Protein AF-A0A8H5ZD21-F1 (afdb_monomer)

Mean predicted aligned error: 11.22 Å

Nearest PDB structures (foldseek):
  3dxf-assembly2_B  TM=7.641E-01  e=1.898E-01  Homo sapiens
  3dxf-assembly1_A  TM=6.870E-01  e=9.609E-02  Homo sapiens
  2wmd-assembly1_A-2  TM=6.049E-01  e=1.513E-01  Homo sapiens
  5iob-assembly2_C  TM=2.068E-01  e=4.548E+00  Corynebacterium glutamicum ATCC 13032
  5iob-assembly4_G  TM=1.980E-01  e=5.707E+00  Corynebacterium glutamicum ATCC 13032

Solvent-accessible surface area (backbone atoms only — not comparable to full-atom values): 15728 Å² total; per-residue (Å²): 130,66,71,77,63,55,75,76,47,97,71,85,76,78,69,92,50,71,80,41,59,66,38,36,43,60,62,30,60,93,50,71,62,46,76,46,89,70,70,79,50,52,59,49,48,24,58,26,43,52,52,41,50,53,25,28,54,75,59,68,37,64,38,38,34,46,66,37,79,26,48,69,47,95,83,59,64,78,72,74,54,60,77,45,36,30,44,50,48,33,53,54,48,36,69,75,75,42,94,44,69,67,42,74,50,62,46,20,42,44,42,49,28,52,54,28,37,91,88,43,62,64,26,36,68,94,56,18,40,27,36,76,44,88,94,72,48,76,45,62,57,28,42,28,86,64,78,45,72,76,50,63,33,47,68,64,44,51,50,53,46,50,51,52,61,67,70,54,87,84,89,82,91,84,69,90,81,66,74,88,78,73,82,95,85,91,88,90,81,53,70,75,44,51,52,69,60,51,53,50,51,47,51,52,52,48,53,54,22,56,78,66,72,40,37,87,79,51,42,62,66,48,48,34,55,52,52,44,48,39,40,45,73,34,56,32,59,61,79,64,68,68,65,72,82,43,77,86,53,70,77,80,46,74,69,56,52,51,76,72,33,94,85,108

Secondary structure (DSSP, 8-state):
--HHHHTT-S-----SSTT-HHHHHHHHTT-SEEE----S-HIIIIIIHHHHHHHHHHTT--EEEPS--SS--TTPPTTSSHHHHHHHHHHHHHHHH-SS--B----SEEHHHHTT-TT--TT-GGG-SEEE-GGG-EEE-EETTS-S---EE-HHHHHHHHHHHHHSS------TTSGGG---------EEE-HHHHHHHHHHHHHHHHHTT-HHHHHHHHHHHHHHHHHHTTTT--SS-GGGG-TTS----HHHHHHH-TT-

Structure (mmCIF, N/CA/C/O backbone):
data_AF-A0A8H5ZD21-F1
#
_entry.id   AF-A0A8H5ZD21-F1
#
loop_
_atom_site.group_PDB
_atom_site.id
_atom_site.type_symbol
_atom_site.label_atom_id
_atom_site.label_alt_id
_atom_site.label_comp_id
_atom_site.label_asym_id
_atom_site.label_entity_id
_atom_site.label_seq_id
_atom_site.pdbx_PDB_ins_code
_atom_site.Cartn_x
_atom_site.Cartn_y
_atom_site.Cartn_z
_atom_site.occupancy
_atom_site.B_iso_or_equiv
_atom_site.auth_seq_id
_atom_site.auth_comp_id
_atom_site.auth_asym_id
_atom_site.auth_atom_id
_atom_site.pdbx_PDB_model_num
ATOM 1 N N . MET A 1 1 ? -17.235 7.712 -6.379 1.00 67.12 1 MET A N 1
ATOM 2 C CA . MET A 1 1 ? -17.437 6.246 -6.357 1.00 67.12 1 MET A CA 1
ATOM 3 C C . MET A 1 1 ? -18.578 5.876 -7.300 1.00 67.12 1 MET A C 1
ATOM 5 O O . MET A 1 1 ? -19.581 6.586 -7.254 1.00 67.12 1 MET A O 1
ATOM 9 N N . PRO A 1 2 ? -18.432 4.840 -8.149 1.00 78.38 2 PRO A N 1
ATOM 10 C CA . PRO A 1 2 ? -19.500 4.344 -9.023 1.00 78.38 2 PRO A CA 1
ATOM 11 C C . PRO A 1 2 ? -20.782 4.005 -8.253 1.00 78.38 2 PRO A C 1
ATOM 13 O O . PRO A 1 2 ? -20.719 3.575 -7.100 1.00 78.38 2 PRO A O 1
ATOM 16 N N . GLN A 1 3 ? -21.939 4.208 -8.884 1.00 76.12 3 GLN A N 1
ATOM 17 C CA . GLN A 1 3 ? -23.241 4.046 -8.232 1.00 76.12 3 GLN A CA 1
ATOM 18 C C . GLN A 1 3 ? -23.509 2.595 -7.816 1.00 76.12 3 GLN A C 1
ATOM 20 O O . GLN A 1 3 ? -24.011 2.365 -6.720 1.00 76.12 3 GLN A O 1
ATOM 25 N N . ASP A 1 4 ? -23.080 1.631 -8.627 1.00 83.25 4 ASP A N 1
ATOM 26 C CA . ASP A 1 4 ? -23.302 0.206 -8.364 1.00 83.25 4 ASP A CA 1
ATOM 27 C C . ASP A 1 4 ? -22.609 -0.257 -7.073 1.00 83.25 4 ASP A C 1
ATOM 29 O O . ASP A 1 4 ? -23.190 -0.998 -6.289 1.00 83.25 4 ASP A O 1
ATOM 33 N N . LEU A 1 5 ? -21.421 0.280 -6.770 1.00 82.56 5 LEU A N 1
ATOM 34 C CA . LEU A 1 5 ? -20.696 -0.027 -5.531 1.00 82.56 5 LEU A CA 1
ATOM 35 C C . LEU A 1 5 ? -21.323 0.626 -4.294 1.00 82.56 5 LEU A C 1
ATOM 37 O O . LEU A 1 5 ? -21.261 0.057 -3.207 1.00 82.56 5 LEU A O 1
ATOM 41 N N . ARG A 1 6 ? -21.966 1.795 -4.438 1.00 83.81 6 ARG A N 1
ATOM 42 C CA . ARG A 1 6 ? -22.636 2.478 -3.312 1.00 83.81 6 ARG A CA 1
ATOM 43 C C . ARG A 1 6 ? -23.751 1.637 -2.701 1.00 83.81 6 ARG A C 1
ATOM 45 O O . ARG A 1 6 ? -23.962 1.720 -1.499 1.00 83.81 6 ARG A O 1
ATOM 52 N N . HIS A 1 7 ? -24.442 0.834 -3.506 1.00 86.25 7 HIS A N 1
ATOM 53 C CA . HIS A 1 7 ? -25.552 0.003 -3.041 1.00 86.25 7 HIS A CA 1
ATOM 54 C C . HIS A 1 7 ? -25.116 -1.204 -2.199 1.00 86.25 7 HIS A C 1
ATOM 56 O O . HIS A 1 7 ? -25.952 -1.792 -1.519 1.00 86.25 7 HIS A O 1
ATOM 62 N N . HIS A 1 8 ? -23.825 -1.547 -2.210 1.00 86.75 8 HIS A N 1
ATOM 63 C CA . HIS A 1 8 ? -23.262 -2.621 -1.391 1.00 86.75 8 HIS A CA 1
ATOM 64 C C . HIS A 1 8 ? -22.778 -2.151 -0.011 1.00 86.75 8 HIS A C 1
ATOM 66 O O . HIS A 1 8 ? -22.340 -2.978 0.783 1.00 86.75 8 HIS A O 1
ATOM 72 N N . LEU A 1 9 ? -22.844 -0.848 0.285 1.00 89.75 9 LEU A N 1
ATOM 73 C CA . LEU A 1 9 ? -22.366 -0.282 1.544 1.00 89.75 9 LEU A CA 1
ATOM 74 C C . LEU A 1 9 ? -23.521 0.022 2.498 1.00 89.75 9 LEU A C 1
ATOM 76 O O . LEU A 1 9 ? -24.546 0.570 2.096 1.00 89.75 9 LEU A O 1
ATOM 80 N N . GLU A 1 10 ? -23.316 -0.254 3.786 1.00 89.44 10 GLU A N 1
ATOM 81 C CA . GLU A 1 10 ? -24.256 0.134 4.848 1.00 89.44 10 GLU A CA 1
ATOM 82 C C . GLU A 1 10 ? -24.310 1.657 5.041 1.00 89.44 10 GLU A C 1
ATOM 84 O O . GLU A 1 10 ? -25.352 2.218 5.379 1.00 89.44 10 GLU A O 1
ATOM 89 N N . SER A 1 11 ? -23.187 2.342 4.805 1.00 91.50 11 SER A N 1
ATOM 90 C CA . SER A 1 11 ? -23.092 3.799 4.829 1.00 91.50 11 SER A CA 1
ATOM 91 C C . SER A 1 11 ? -21.935 4.297 3.959 1.00 91.50 11 SER A C 1
ATOM 93 O O . SER A 1 11 ? -21.033 3.545 3.591 1.00 91.50 11 SER A O 1
ATOM 95 N N . PHE A 1 12 ? -21.968 5.584 3.613 1.00 92.06 12 PHE A N 1
ATOM 96 C CA . PHE A 1 12 ? -20.885 6.255 2.903 1.00 92.06 12 PHE A CA 1
ATOM 97 C C . PHE A 1 12 ? -20.681 7.644 3.502 1.00 92.06 12 PHE A C 1
ATOM 99 O O . PHE A 1 12 ? -21.580 8.483 3.437 1.00 92.06 12 PHE A O 1
ATOM 106 N N . VAL A 1 13 ? -19.502 7.876 4.077 1.00 92.31 13 VAL A N 1
ATOM 107 C CA . VAL A 1 13 ? -19.106 9.179 4.614 1.00 92.31 13 VAL A CA 1
ATOM 108 C C . VAL A 1 13 ? -18.196 9.853 3.598 1.00 92.31 13 VAL A C 1
ATOM 110 O O . VAL A 1 13 ? -17.149 9.321 3.235 1.00 92.31 13 VAL A O 1
ATOM 113 N N . GLU A 1 14 ? -18.621 11.011 3.106 1.00 91.31 14 GLU A N 1
ATOM 114 C CA . GLU A 1 14 ? -17.824 11.814 2.188 1.00 91.31 14 GLU A CA 1
ATOM 115 C C . GLU A 1 14 ? -16.891 12.726 2.982 1.00 91.31 14 GLU A C 1
ATOM 117 O O . GLU A 1 14 ? -17.313 13.395 3.923 1.00 91.31 14 GLU A O 1
ATOM 122 N N . MET A 1 15 ? -15.621 12.726 2.596 1.00 89.31 15 MET A N 1
ATOM 123 C CA . MET A 1 15 ? -14.582 13.550 3.195 1.00 89.31 15 MET A CA 1
ATOM 124 C C . MET A 1 15 ? -14.265 14.701 2.245 1.00 89.31 15 MET A C 1
ATOM 126 O O . MET A 1 15 ? -14.090 14.477 1.046 1.00 89.31 15 MET A O 1
ATOM 130 N N . THR A 1 16 ? -14.188 15.923 2.765 1.00 85.88 16 THR A N 1
ATOM 131 C CA . THR A 1 16 ? -13.945 17.113 1.928 1.00 85.88 16 THR A CA 1
ATOM 132 C C . THR A 1 16 ? -12.466 17.438 1.746 1.00 85.88 16 THR A C 1
ATOM 134 O O . THR A 1 16 ? -12.081 18.007 0.725 1.00 85.88 16 THR A O 1
ATOM 137 N N . ASP A 1 17 ? -11.641 17.053 2.718 1.00 88.38 17 ASP A N 1
ATOM 138 C CA . ASP A 1 17 ? -10.196 17.252 2.732 1.00 88.38 17 ASP A CA 1
ATOM 139 C C . ASP A 1 17 ? -9.522 16.234 3.667 1.00 88.38 17 ASP A C 1
ATOM 141 O O . ASP A 1 17 ? -10.165 15.661 4.543 1.00 88.38 17 ASP A O 1
ATOM 145 N N . PHE A 1 18 ? -8.212 16.036 3.525 1.00 88.00 18 PHE A N 1
ATOM 146 C CA . PHE A 1 18 ? -7.423 15.119 4.354 1.00 88.00 18 PHE A CA 1
ATOM 147 C C . PHE A 1 18 ? -7.405 15.474 5.856 1.00 88.00 18 PHE A C 1
ATOM 149 O O . PHE A 1 18 ? -6.986 14.654 6.671 1.00 88.00 18 PHE A O 1
ATOM 156 N N . SER A 1 19 ? -7.873 16.670 6.229 1.00 88.88 19 SER A N 1
ATOM 157 C CA . SER A 1 19 ? -7.987 17.146 7.613 1.00 88.88 19 SER A CA 1
ATOM 158 C C . SER A 1 19 ? -9.407 17.092 8.209 1.00 88.88 19 SER A C 1
ATOM 160 O O . SER A 1 19 ? -9.642 17.610 9.304 1.00 88.88 19 SER A O 1
ATOM 162 N N . ASP A 1 20 ? -10.367 16.464 7.526 1.00 92.81 20 ASP A N 1
ATOM 163 C CA . ASP A 1 20 ? -11.782 16.438 7.921 1.00 92.81 20 ASP A CA 1
ATOM 164 C C . ASP A 1 20 ? -12.048 15.471 9.095 1.00 92.81 20 ASP A C 1
ATOM 166 O O . ASP A 1 20 ? -12.490 14.328 8.950 1.00 92.81 20 ASP A O 1
ATOM 170 N N . SER A 1 21 ? -11.755 15.944 10.307 1.00 91.94 21 SER A N 1
ATOM 171 C CA . SER A 1 21 ? -11.911 15.165 11.540 1.00 91.94 21 SER A CA 1
ATOM 172 C C . SER A 1 21 ? -13.353 14.737 11.815 1.00 91.94 21 SER A C 1
ATOM 174 O O . SER A 1 21 ? -13.562 13.681 12.411 1.00 91.94 21 SER A O 1
ATOM 176 N N . VAL A 1 22 ? -14.339 15.517 11.360 1.00 94.31 22 VAL A N 1
ATOM 177 C CA . VAL A 1 22 ? -15.764 15.201 11.522 1.00 94.31 22 VAL A CA 1
ATOM 178 C C . VAL A 1 22 ? -16.136 14.002 10.656 1.00 94.31 22 VAL A C 1
ATOM 180 O O . VAL A 1 22 ? -16.808 13.090 11.143 1.00 94.31 22 VAL A O 1
ATOM 183 N N . ALA A 1 23 ? -15.666 13.962 9.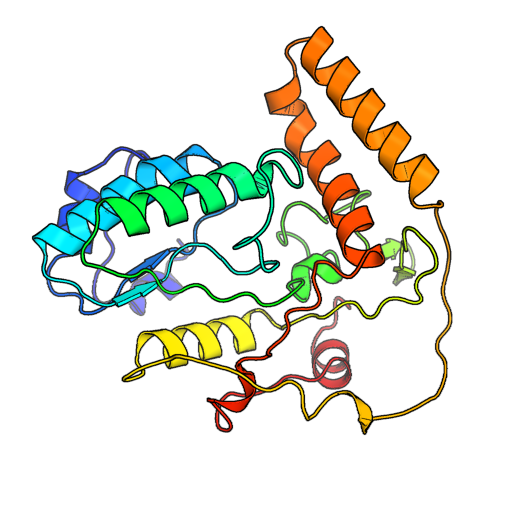406 1.00 95.50 23 ALA A N 1
ATOM 184 C CA . ALA A 1 23 ? -15.841 12.796 8.546 1.00 95.50 23 ALA A CA 1
ATOM 185 C C . ALA A 1 23 ? -15.172 11.549 9.146 1.00 95.50 23 ALA A C 1
ATOM 187 O O . ALA A 1 23 ? -15.788 10.484 9.174 1.00 95.50 23 ALA A O 1
ATOM 188 N N . PHE A 1 24 ? -13.960 11.671 9.700 1.00 95.88 24 PHE A N 1
ATOM 189 C CA . PHE A 1 24 ? -13.298 10.537 10.357 1.00 95.88 24 PHE A CA 1
ATOM 190 C C . PHE A 1 24 ? -14.058 10.024 11.583 1.00 95.88 24 PHE A C 1
ATOM 192 O O . PHE A 1 24 ? -14.245 8.817 11.716 1.00 95.88 24 PHE A O 1
ATOM 199 N N . ASP A 1 25 ? -14.540 10.910 12.456 1.00 95.56 25 ASP A N 1
ATOM 200 C CA . ASP A 1 25 ? -15.335 10.501 13.621 1.00 95.56 25 ASP A CA 1
ATOM 201 C C . ASP A 1 25 ? -16.648 9.822 13.199 1.00 95.56 25 ASP A C 1
ATOM 203 O O . ASP A 1 25 ? -17.030 8.802 13.774 1.00 95.56 25 ASP A O 1
ATOM 207 N N . GLY A 1 26 ? -17.310 10.345 12.161 1.00 94.62 26 GLY A N 1
ATOM 208 C CA . GLY A 1 26 ? -18.519 9.749 11.594 1.00 94.62 26 GLY A CA 1
ATOM 209 C C . GLY A 1 26 ? -18.273 8.369 10.981 1.00 94.62 26 GLY A C 1
ATOM 210 O O . GLY A 1 26 ? -19.058 7.453 11.212 1.00 94.62 26 GLY A O 1
ATOM 211 N N . ALA A 1 27 ? -17.170 8.198 10.248 1.00 94.12 27 ALA A N 1
ATOM 212 C CA . ALA A 1 27 ? -16.804 6.928 9.622 1.00 94.12 27 ALA A CA 1
ATOM 213 C C . ALA A 1 27 ? -16.398 5.850 10.643 1.00 94.12 27 ALA A C 1
ATOM 215 O O . ALA A 1 27 ? -16.604 4.664 10.401 1.00 94.12 27 ALA A O 1
ATOM 216 N N . CYS A 1 28 ? -15.854 6.250 11.796 1.00 96.12 28 CYS A N 1
ATOM 217 C CA . CYS A 1 28 ? -15.492 5.337 12.883 1.00 96.12 28 CYS A CA 1
ATOM 218 C C . CYS A 1 28 ? -16.690 4.912 13.754 1.00 96.12 28 CYS A C 1
ATOM 220 O O . CYS A 1 28 ? -16.565 4.005 14.580 1.00 96.12 28 CYS A O 1
ATOM 222 N N . ALA A 1 29 ? -17.853 5.553 13.623 1.00 93.19 29 ALA A N 1
ATOM 223 C CA . ALA A 1 29 ? -18.997 5.264 14.476 1.00 93.19 29 ALA A CA 1
ATOM 224 C C . ALA A 1 29 ? -19.598 3.880 14.171 1.00 93.19 29 ALA A C 1
ATOM 226 O O . ALA A 1 29 ? -20.166 3.650 13.108 1.00 93.19 29 ALA A O 1
ATOM 227 N N . GLY A 1 30 ? -19.515 2.962 15.139 1.00 88.25 30 GLY A N 1
ATOM 228 C CA . GLY A 1 30 ? -20.158 1.645 15.058 1.00 88.25 30 GLY A CA 1
ATOM 229 C C . GLY A 1 30 ? -19.406 0.594 14.237 1.00 88.25 30 GLY A C 1
ATOM 230 O O . GLY A 1 30 ? -19.899 -0.525 14.123 1.00 88.25 30 GLY A O 1
ATOM 231 N N . VAL A 1 31 ? -18.216 0.908 13.714 1.00 93.06 31 VAL A N 1
ATOM 232 C CA . VAL A 1 31 ? -17.386 -0.053 12.969 1.00 93.06 31 VAL A CA 1
ATOM 233 C C . VAL A 1 31 ? -16.438 -0.816 13.899 1.00 93.06 31 VAL A C 1
ATOM 235 O O . VAL A 1 31 ? -16.046 -0.328 14.959 1.00 93.06 31 VAL A O 1
ATOM 238 N N . ASN A 1 32 ? -16.047 -2.034 13.515 1.00 85.50 32 ASN A N 1
ATOM 239 C CA . ASN A 1 32 ? -15.164 -2.887 14.327 1.00 85.50 32 ASN A CA 1
ATOM 240 C C . ASN A 1 32 ? -13.700 -2.882 13.873 1.00 85.50 32 ASN A C 1
ATOM 242 O O . ASN A 1 32 ? -12.817 -3.268 14.645 1.00 85.50 32 ASN A O 1
ATOM 246 N N . ALA A 1 33 ? -13.455 -2.481 12.628 1.00 88.38 33 ALA A N 1
ATOM 247 C CA . ALA A 1 33 ? -12.143 -2.456 12.013 1.00 88.38 33 ALA A CA 1
ATOM 248 C C . ALA A 1 33 ? -12.060 -1.342 10.966 1.00 88.38 33 ALA A C 1
ATOM 250 O O . ALA A 1 33 ? -13.077 -0.933 10.407 1.00 88.38 33 ALA A O 1
ATOM 251 N N . ILE A 1 34 ? -10.842 -0.883 10.700 1.00 95.25 34 ILE A N 1
ATOM 252 C CA . ILE A 1 34 ? -10.522 0.098 9.660 1.00 95.25 34 ILE A CA 1
ATOM 253 C C . ILE A 1 34 ? -9.477 -0.512 8.730 1.00 95.25 34 ILE A C 1
ATOM 255 O O . ILE A 1 34 ? -8.537 -1.142 9.208 1.00 95.25 34 ILE A O 1
ATOM 259 N N . ILE A 1 35 ? -9.631 -0.291 7.423 1.00 95.19 35 ILE A N 1
ATOM 260 C CA . ILE A 1 35 ? -8.633 -0.605 6.394 1.00 95.19 35 ILE A CA 1
ATOM 261 C C . ILE A 1 35 ? -8.388 0.669 5.582 1.00 95.19 35 ILE A C 1
ATOM 263 O O . ILE A 1 35 ? -9.324 1.226 5.005 1.00 95.19 35 ILE A O 1
ATOM 267 N N . VAL A 1 36 ? -7.143 1.145 5.548 1.00 95.25 36 VAL A N 1
ATOM 268 C CA . VAL A 1 36 ? -6.776 2.411 4.895 1.00 95.25 36 VAL A CA 1
ATOM 269 C C . VAL A 1 36 ? -6.225 2.162 3.493 1.00 95.25 36 VAL A C 1
ATOM 271 O O . VAL A 1 36 ? -5.028 1.979 3.316 1.00 95.25 36 VAL A O 1
ATOM 274 N N . ALA A 1 37 ? -7.097 2.190 2.482 1.00 92.62 37 ALA A N 1
ATOM 275 C CA . ALA A 1 37 ? -6.754 1.963 1.071 1.00 92.62 37 ALA A CA 1
ATOM 276 C C . ALA A 1 37 ? -6.516 3.267 0.281 1.00 92.62 37 ALA A C 1
ATOM 278 O O . ALA A 1 37 ? -7.151 3.515 -0.746 1.00 92.62 37 ALA A O 1
ATOM 279 N N . TRP A 1 38 ? -5.646 4.143 0.790 1.00 90.50 38 TRP A N 1
ATOM 280 C CA . TRP A 1 38 ? -5.291 5.404 0.123 1.00 90.50 38 TRP A CA 1
ATOM 281 C C . TRP A 1 38 ? -4.072 5.257 -0.795 1.00 90.50 38 TRP A C 1
ATOM 283 O O . TRP A 1 38 ? -3.315 4.296 -0.693 1.00 90.50 38 TRP A O 1
ATOM 293 N N . ASN A 1 39 ? -3.903 6.217 -1.708 1.00 84.81 39 ASN A N 1
ATOM 294 C CA . ASN A 1 39 ? -2.742 6.277 -2.595 1.00 84.81 39 ASN A CA 1
ATOM 295 C C . ASN A 1 39 ? -1.485 6.794 -1.864 1.00 84.81 39 ASN A C 1
ATOM 297 O O . ASN A 1 39 ? -1.524 7.129 -0.681 1.00 84.81 39 ASN A O 1
ATOM 301 N N . GLU A 1 40 ? -0.367 6.871 -2.583 1.00 82.88 40 GLU A N 1
ATOM 302 C CA . GLU A 1 40 ? 0.962 7.194 -2.056 1.00 82.88 40 GLU A CA 1
ATOM 303 C C . GLU A 1 40 ? 1.180 8.669 -1.669 1.00 82.88 40 GLU A C 1
ATOM 305 O O . GLU A 1 40 ? 2.301 9.050 -1.334 1.00 82.88 40 GLU A O 1
ATOM 310 N N . GLU A 1 41 ? 0.149 9.522 -1.718 1.00 89.38 41 GLU A N 1
ATOM 311 C CA . GLU A 1 41 ? 0.265 10.933 -1.334 1.00 89.38 41 GLU A CA 1
ATOM 312 C C . GLU A 1 41 ? 0.702 11.056 0.141 1.00 89.38 41 GLU A C 1
ATOM 314 O O . GLU A 1 41 ? -0.045 10.644 1.036 1.00 89.38 41 GLU A O 1
ATOM 319 N N . PRO A 1 42 ? 1.865 11.673 0.436 1.00 89.94 42 PRO A N 1
ATOM 320 C CA . PRO A 1 42 ? 2.420 11.704 1.790 1.00 89.94 42 PRO A CA 1
ATOM 321 C C . PRO A 1 42 ? 1.482 12.287 2.852 1.00 89.94 42 PRO A C 1
ATOM 323 O O . PRO A 1 42 ? 1.460 11.799 3.981 1.00 89.94 42 PRO A O 1
ATOM 326 N N . ARG A 1 43 ? 0.664 13.289 2.500 1.00 92.62 43 ARG A N 1
ATOM 327 C CA . ARG A 1 43 ? -0.327 13.878 3.423 1.00 92.62 43 ARG A CA 1
ATOM 328 C C . ARG A 1 43 ? -1.443 12.903 3.793 1.00 92.62 43 ARG A C 1
ATOM 330 O O . ARG A 1 43 ? -1.952 12.955 4.909 1.00 92.62 43 ARG A O 1
ATOM 337 N N . LEU A 1 44 ? -1.823 12.006 2.883 1.00 92.62 44 LEU A N 1
ATOM 338 C CA . LEU A 1 44 ? -2.791 10.952 3.188 1.00 92.62 44 LEU A CA 1
ATOM 339 C C . LEU A 1 44 ? -2.141 9.864 4.042 1.00 92.62 44 LEU A C 1
ATOM 341 O O . LEU A 1 44 ? -2.679 9.488 5.081 1.00 92.62 44 LEU A O 1
ATOM 345 N N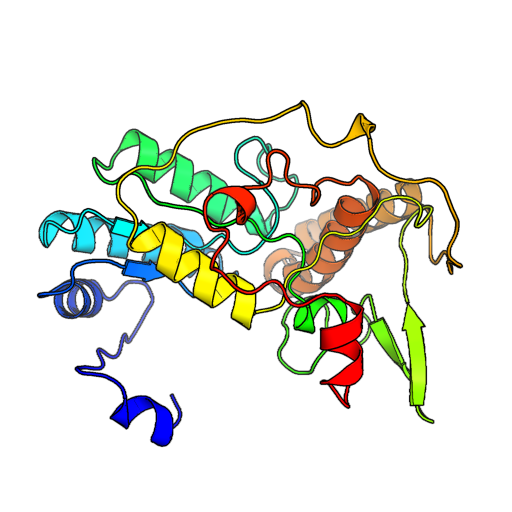 . VAL A 1 45 ? -0.959 9.405 3.634 1.00 94.25 45 VAL A N 1
ATOM 346 C CA . VAL A 1 45 ? -0.230 8.315 4.294 1.00 94.25 45 VAL A CA 1
ATOM 347 C C . VAL A 1 45 ? 0.194 8.677 5.723 1.00 94.25 45 VAL A C 1
ATOM 349 O O . VAL A 1 45 ? 0.145 7.820 6.604 1.00 94.25 45 VAL A O 1
ATOM 352 N N . LEU A 1 46 ? 0.583 9.927 5.986 1.00 95.38 46 LEU A N 1
ATOM 353 C CA . LEU A 1 46 ? 1.009 10.367 7.315 1.00 95.38 46 LEU A CA 1
ATOM 354 C C . LEU A 1 46 ? -0.090 11.133 8.058 1.00 95.38 46 LEU A C 1
ATOM 356 O O . LEU A 1 46 ? -0.617 10.633 9.052 1.00 95.38 46 LEU A O 1
ATOM 360 N N . ASP A 1 47 ? -0.433 12.336 7.597 1.00 94.69 47 ASP A N 1
ATOM 361 C CA . ASP A 1 47 ? -1.243 13.281 8.377 1.00 94.69 47 ASP A CA 1
ATOM 362 C C . ASP A 1 47 ? -2.677 12.773 8.562 1.00 94.69 47 ASP A C 1
ATOM 364 O O . ASP A 1 47 ? -3.147 12.598 9.691 1.00 94.69 47 ASP A O 1
ATOM 368 N N . ALA A 1 48 ? -3.356 12.467 7.455 1.00 96.00 48 ALA A N 1
ATOM 369 C CA . ALA A 1 48 ? -4.729 11.972 7.478 1.00 96.00 48 ALA A CA 1
ATOM 370 C C . ALA A 1 48 ? -4.830 10.627 8.204 1.00 96.00 48 ALA A C 1
ATOM 372 O O . ALA A 1 48 ? -5.772 10.391 8.961 1.00 96.00 48 ALA A O 1
ATOM 373 N N . GLN A 1 49 ? -3.840 9.747 8.020 1.00 96.56 49 GLN A N 1
ATOM 374 C CA . GLN A 1 49 ? -3.863 8.418 8.623 1.00 96.56 49 GLN A CA 1
ATOM 375 C C . GLN A 1 49 ? -3.666 8.501 10.137 1.00 96.56 49 GLN A C 1
ATOM 377 O O . GLN A 1 49 ? -4.339 7.787 10.880 1.00 96.56 49 GLN A O 1
ATOM 382 N N . LEU A 1 50 ? -2.820 9.420 10.621 1.00 97.25 50 LEU A N 1
ATOM 383 C CA . LEU A 1 50 ? -2.724 9.727 12.049 1.00 97.25 50 LEU A CA 1
ATOM 384 C C . LEU A 1 50 ? -4.045 10.276 12.590 1.00 97.25 50 LEU A C 1
ATOM 386 O O . LEU A 1 50 ? -4.457 9.874 13.677 1.00 97.25 50 LEU A O 1
ATOM 390 N N . MET A 1 51 ? -4.728 11.157 11.857 1.00 96.69 51 MET A N 1
ATOM 391 C CA . MET A 1 51 ? -6.031 11.689 12.274 1.00 96.69 51 MET A CA 1
ATOM 392 C C . MET A 1 51 ? -7.101 10.598 12.359 1.00 96.69 51 MET A C 1
ATOM 394 O O . MET A 1 51 ? -7.822 10.529 13.361 1.00 96.69 51 MET A O 1
ATOM 398 N N . LEU A 1 52 ? -7.160 9.716 11.362 1.00 97.38 52 LEU A N 1
ATOM 399 C CA . LEU A 1 52 ? -8.054 8.563 11.350 1.00 97.38 52 LEU A CA 1
ATOM 400 C C . LEU A 1 52 ? -7.719 7.583 12.482 1.00 97.38 52 LEU A C 1
ATOM 402 O O . LEU A 1 52 ? -8.628 7.101 13.152 1.00 97.38 52 LEU A O 1
ATOM 406 N N . LEU A 1 53 ? -6.435 7.357 12.780 1.00 97.56 53 LEU A N 1
ATOM 407 C CA . LEU A 1 53 ? -6.005 6.564 13.935 1.00 97.56 53 LEU A CA 1
ATOM 408 C C . LEU A 1 53 ? -6.518 7.170 15.252 1.00 97.56 53 LEU A C 1
ATOM 410 O O . LEU A 1 53 ? -7.042 6.445 16.095 1.00 97.56 53 LEU A O 1
ATOM 414 N N . ARG A 1 54 ? -6.462 8.502 15.419 1.00 97.44 54 ARG A N 1
ATOM 415 C CA . ARG A 1 54 ? -7.047 9.162 16.604 1.00 97.44 54 ARG A CA 1
ATOM 416 C C . ARG A 1 54 ? -8.566 9.020 16.663 1.00 97.44 54 ARG A C 1
ATOM 418 O O . ARG A 1 54 ? -9.115 8.895 17.756 1.00 97.44 54 ARG A O 1
ATOM 425 N N . ALA A 1 55 ? -9.257 9.076 15.526 1.00 97.31 55 ALA A N 1
ATOM 426 C CA . ALA A 1 55 ? -10.702 8.842 15.475 1.00 97.31 55 ALA A 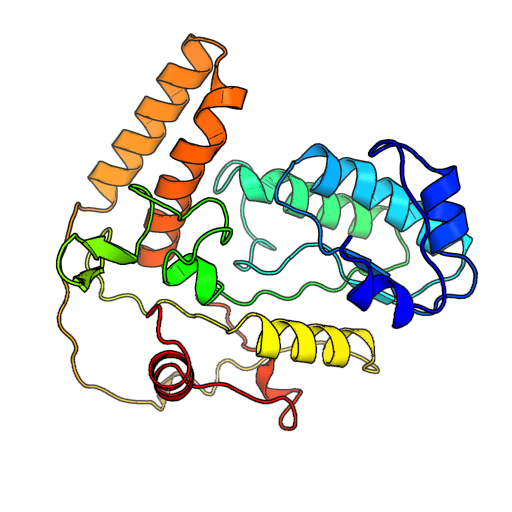CA 1
ATOM 427 C C . ALA A 1 55 ? -11.042 7.398 15.868 1.00 97.31 55 ALA A C 1
ATOM 429 O O . ALA A 1 55 ? -11.955 7.168 16.662 1.00 97.31 55 ALA A O 1
ATOM 430 N N . ALA A 1 56 ? -10.246 6.438 15.398 1.00 96.81 56 ALA A N 1
ATOM 431 C CA . ALA A 1 56 ? -10.384 5.030 15.741 1.00 96.81 56 ALA A CA 1
ATOM 432 C C . ALA A 1 56 ? -10.245 4.786 17.251 1.00 96.81 56 ALA A C 1
ATOM 434 O O . ALA A 1 56 ? -11.073 4.099 17.852 1.00 96.81 56 ALA A O 1
ATOM 435 N N . GLU A 1 57 ? -9.247 5.411 17.880 1.00 95.12 57 GLU A N 1
ATOM 436 C CA . GLU A 1 57 ? -9.046 5.365 19.332 1.00 95.12 57 GLU A CA 1
ATOM 437 C C . GLU A 1 57 ? -10.254 5.908 20.096 1.00 95.12 57 GLU A C 1
ATOM 439 O O . GLU A 1 57 ? -10.730 5.264 21.033 1.00 95.12 57 GLU A O 1
ATOM 444 N N . ARG A 1 58 ? -10.781 7.071 19.683 1.00 96.06 58 ARG A N 1
ATOM 445 C CA . ARG A 1 58 ? -11.975 7.672 20.300 1.00 96.06 58 ARG A CA 1
ATOM 446 C C . ARG A 1 58 ? -13.199 6.765 20.186 1.00 96.06 58 ARG A C 1
ATOM 448 O O . ARG A 1 58 ? -13.990 6.702 21.123 1.00 96.06 58 ARG A O 1
ATOM 455 N N . ALA A 1 59 ? -13.335 6.054 19.069 1.00 95.75 59 ALA A N 1
ATOM 456 C CA . ALA A 1 59 ? -14.416 5.104 18.829 1.00 95.75 59 ALA A CA 1
ATOM 457 C C . ALA A 1 59 ? -14.205 3.735 19.511 1.00 95.75 59 ALA A C 1
ATOM 459 O O . ALA A 1 59 ? -15.092 2.885 19.466 1.00 95.75 59 ALA A O 1
ATOM 460 N N . GLY A 1 60 ? -13.055 3.503 20.156 1.00 90.94 60 GLY A N 1
ATOM 461 C CA . GLY A 1 60 ? -12.735 2.230 20.808 1.00 90.94 60 GLY A CA 1
ATOM 462 C C . GLY A 1 60 ? -12.412 1.090 19.835 1.00 90.94 60 GLY A C 1
ATOM 463 O O . GLY A 1 60 ? -12.461 -0.082 20.223 1.00 90.94 60 GLY A O 1
ATOM 464 N N . ILE A 1 61 ? -12.079 1.415 18.585 1.00 92.19 61 ILE A N 1
ATOM 465 C CA . ILE A 1 61 ? -11.683 0.451 17.556 1.00 92.19 61 ILE A CA 1
ATOM 466 C C . ILE A 1 61 ? -10.297 -0.095 17.896 1.00 92.19 61 ILE A C 1
ATOM 468 O O . ILE A 1 61 ? -9.408 0.637 18.321 1.00 92.19 61 ILE A O 1
ATOM 472 N N . LYS A 1 62 ? -10.109 -1.403 17.710 1.00 84.81 62 LYS A N 1
ATOM 473 C CA . LYS A 1 62 ? -8.841 -2.086 18.019 1.00 84.81 62 LYS A CA 1
ATOM 474 C C . LYS A 1 62 ? -8.109 -2.607 16.792 1.00 84.81 62 LYS A C 1
ATOM 476 O O . LYS A 1 62 ? -6.927 -2.917 16.888 1.00 84.81 62 LYS A O 1
ATOM 481 N N . ARG A 1 63 ? -8.812 -2.744 15.667 1.00 86.19 63 ARG A N 1
ATOM 482 C CA . ARG A 1 63 ? -8.279 -3.318 14.435 1.00 86.19 63 ARG A CA 1
ATOM 483 C C . ARG A 1 63 ? -8.143 -2.211 13.400 1.00 86.19 63 ARG A C 1
ATOM 485 O O . ARG A 1 63 ? -9.139 -1.630 12.979 1.00 86.19 63 ARG A O 1
ATOM 492 N N . PHE A 1 64 ? -6.907 -1.891 13.052 1.00 93.75 64 PHE A N 1
ATOM 493 C CA . PHE A 1 64 ? -6.579 -0.814 12.130 1.00 93.75 64 PHE A CA 1
ATOM 494 C C . PHE A 1 64 ? -5.514 -1.328 11.181 1.00 93.75 64 PHE A C 1
ATOM 496 O O . PHE A 1 64 ? -4.384 -1.551 11.599 1.00 93.75 64 PHE A O 1
ATOM 503 N N . HIS A 1 65 ? -5.870 -1.546 9.927 1.00 94.56 65 HIS A N 1
ATOM 504 C CA . HIS A 1 65 ? -4.925 -1.882 8.878 1.00 94.56 65 HIS A CA 1
ATOM 505 C C . HIS A 1 65 ? -4.495 -0.598 8.175 1.00 94.56 65 HIS A C 1
ATOM 507 O O . HIS A 1 65 ? -5.329 0.139 7.641 1.00 94.56 65 HIS A O 1
ATOM 513 N N . ALA A 1 66 ? -3.204 -0.301 8.264 1.00 95.38 66 ALA A N 1
ATOM 514 C CA . ALA A 1 66 ? -2.610 0.894 7.695 1.00 95.38 66 ALA A CA 1
ATOM 515 C C . ALA A 1 66 ? -2.126 0.637 6.266 1.00 95.38 66 ALA A C 1
ATOM 517 O O . ALA A 1 66 ? -1.802 -0.492 5.891 1.00 95.38 66 ALA A O 1
ATOM 518 N N . VAL A 1 67 ? -2.021 1.703 5.476 1.00 93.12 67 VAL A N 1
ATOM 519 C CA . VAL A 1 67 ? -1.536 1.631 4.093 1.00 93.12 67 VAL A CA 1
ATOM 520 C C . VAL A 1 67 ? -0.160 0.951 4.037 1.00 93.12 67 VAL A C 1
ATOM 522 O O . VAL A 1 67 ? 0.791 1.395 4.681 1.00 93.12 67 VAL A O 1
ATOM 525 N N . SER A 1 68 ? -0.069 -0.179 3.329 1.00 89.25 68 SER A N 1
ATOM 526 C CA . SER A 1 68 ? 1.136 -1.027 3.395 1.00 89.25 68 SER A CA 1
ATOM 527 C C . SER A 1 68 ? 1.325 -2.052 2.273 1.00 89.25 68 SER A C 1
ATOM 529 O O . SER A 1 68 ? 2.323 -2.760 2.314 1.00 89.25 68 SER A O 1
ATOM 531 N N . TRP A 1 69 ? 0.444 -2.117 1.263 1.00 89.75 69 TRP A N 1
ATOM 532 C CA . TRP A 1 69 ? 0.478 -3.116 0.173 1.00 89.75 69 TRP A CA 1
ATOM 533 C C . TRP A 1 69 ? 1.631 -2.920 -0.813 1.00 89.75 69 TRP A C 1
ATOM 535 O O . TRP A 1 69 ? 1.445 -2.547 -1.973 1.00 89.75 69 TRP A O 1
ATOM 545 N N . ASN A 1 70 ? 2.844 -3.112 -0.316 1.00 86.56 70 ASN A N 1
ATOM 546 C CA . ASN A 1 70 ? 4.083 -2.918 -1.035 1.00 86.56 70 ASN A CA 1
ATOM 547 C C . ASN A 1 70 ? 5.203 -3.774 -0.409 1.00 86.56 70 ASN A C 1
ATOM 549 O O . ASN A 1 70 ? 4.965 -4.924 -0.031 1.00 86.56 70 ASN A O 1
ATOM 553 N N . THR A 1 71 ? 6.429 -3.254 -0.372 1.00 81.88 71 THR A N 1
ATOM 554 C CA . THR A 1 71 ? 7.591 -3.938 0.201 1.00 81.88 71 THR A CA 1
ATOM 555 C C . THR A 1 71 ? 7.613 -3.829 1.720 1.00 81.88 71 THR A C 1
ATOM 557 O O . THR A 1 71 ? 7.070 -2.883 2.278 1.00 81.88 71 THR A O 1
ATOM 560 N N . ASP A 1 72 ? 8.330 -4.727 2.387 1.00 83.00 72 ASP A N 1
ATOM 561 C CA . ASP A 1 72 ? 8.658 -4.523 3.795 1.00 83.00 72 ASP A CA 1
ATOM 562 C C . ASP A 1 72 ? 9.597 -3.311 3.961 1.00 83.00 72 ASP A C 1
ATOM 564 O O . ASP A 1 72 ? 10.741 -3.299 3.494 1.00 83.00 72 ASP A O 1
ATOM 568 N N . TRP A 1 73 ? 9.080 -2.261 4.599 1.00 86.00 73 TRP A N 1
ATOM 569 C CA . TRP A 1 73 ? 9.808 -1.039 4.939 1.00 86.00 73 TRP A CA 1
ATOM 570 C C . TRP A 1 73 ? 10.053 -0.890 6.447 1.00 86.00 73 TRP A C 1
ATOM 572 O O . TRP A 1 73 ? 10.604 0.131 6.863 1.00 86.00 73 TRP A O 1
ATOM 582 N N . GLU A 1 74 ? 9.707 -1.875 7.285 1.00 76.56 74 GLU A N 1
ATOM 583 C CA . GLU A 1 74 ? 9.758 -1.758 8.755 1.00 76.56 74 GLU A CA 1
ATOM 584 C C . GLU A 1 74 ? 11.166 -1.469 9.292 1.00 76.56 74 GLU A C 1
ATOM 586 O O . GLU A 1 74 ? 11.344 -0.895 10.373 1.00 76.56 74 GLU A O 1
ATOM 591 N N . HIS A 1 75 ? 12.188 -1.854 8.531 1.00 78.56 75 HIS A N 1
ATOM 592 C CA . HIS A 1 75 ? 13.599 -1.670 8.873 1.00 78.56 75 HIS A CA 1
ATOM 593 C C . HIS A 1 75 ? 14.344 -0.760 7.896 1.00 78.56 75 HIS A C 1
ATOM 595 O O . HIS A 1 75 ? 15.571 -0.637 7.961 1.00 78.56 75 HIS A O 1
ATOM 601 N N . MET A 1 76 ? 13.613 -0.104 6.997 1.00 84.25 76 MET A N 1
ATOM 602 C CA . MET A 1 76 ? 14.189 0.765 5.986 1.00 84.25 76 MET A CA 1
ATOM 603 C C . MET A 1 76 ? 14.571 2.126 6.598 1.00 84.25 76 MET A C 1
ATOM 605 O O . MET A 1 76 ? 13.747 2.761 7.260 1.00 84.25 76 MET A O 1
ATOM 609 N N . PRO A 1 77 ? 15.812 2.611 6.398 1.00 85.69 77 PRO A N 1
ATOM 610 C CA . PRO A 1 77 ? 16.149 3.992 6.722 1.00 85.69 77 PRO A CA 1
ATOM 611 C C . PRO A 1 77 ? 15.314 4.977 5.893 1.00 85.69 77 PRO A C 1
ATOM 613 O O . PRO A 1 77 ? 14.991 4.705 4.740 1.00 85.69 77 PRO A O 1
ATOM 616 N N . LEU A 1 78 ? 15.027 6.153 6.454 1.00 87.50 78 LEU A N 1
ATOM 617 C CA . LEU A 1 78 ? 14.385 7.230 5.694 1.00 87.50 78 LEU A CA 1
ATOM 618 C C . LEU A 1 78 ? 15.254 7.666 4.502 1.00 87.50 78 LEU A C 1
ATOM 620 O O . LEU A 1 78 ? 16.487 7.651 4.587 1.00 87.50 78 LEU A O 1
ATOM 624 N N . GLY A 1 79 ? 14.611 8.082 3.412 1.00 84.19 79 GLY A N 1
ATOM 625 C CA . GLY A 1 79 ? 15.250 8.566 2.183 1.00 84.19 79 GLY A CA 1
ATOM 626 C C . GLY A 1 79 ? 15.724 7.465 1.227 1.00 84.19 79 GLY A C 1
ATOM 627 O O . GLY A 1 79 ? 16.270 7.753 0.161 1.00 84.19 79 GLY A O 1
ATOM 628 N N . VAL A 1 80 ? 15.535 6.199 1.600 1.00 83.81 80 VAL A N 1
ATOM 629 C CA . VAL A 1 80 ? 15.920 5.029 0.799 1.00 83.81 80 VAL A CA 1
ATOM 630 C C . VAL A 1 80 ? 14.908 4.813 -0.327 1.00 83.81 80 VAL A C 1
ATOM 632 O O . VAL A 1 80 ? 15.287 4.786 -1.498 1.00 83.81 80 VAL A O 1
ATOM 635 N N . ILE A 1 81 ? 13.624 4.773 0.032 1.00 84.38 81 ILE A N 1
ATOM 636 C CA . ILE A 1 81 ? 12.498 4.953 -0.882 1.00 84.38 81 ILE A CA 1
ATOM 637 C C . ILE A 1 81 ? 11.616 6.047 -0.286 1.00 84.38 81 ILE A C 1
ATOM 639 O O . ILE A 1 81 ? 10.863 5.808 0.655 1.00 84.38 81 ILE A O 1
ATOM 643 N N . GLU A 1 82 ? 11.682 7.251 -0.839 1.00 86.12 82 GLU A N 1
ATOM 644 C CA . GLU A 1 82 ? 11.036 8.424 -0.239 1.00 86.12 82 GLU A CA 1
ATOM 645 C C . GLU A 1 82 ? 9.507 8.322 -0.190 1.00 86.12 82 GLU A C 1
ATOM 647 O O . GLU A 1 82 ? 8.871 8.926 0.671 1.00 86.12 82 GLU A O 1
ATOM 652 N N . SER A 1 83 ? 8.887 7.545 -1.084 1.00 84.81 83 SER A N 1
ATOM 653 C CA . SER A 1 83 ? 7.443 7.279 -1.024 1.00 84.81 83 SER A CA 1
ATOM 654 C C . SER A 1 83 ? 7.043 6.442 0.199 1.00 84.81 83 SER A C 1
ATOM 656 O O . SER A 1 83 ? 5.870 6.440 0.569 1.00 84.81 83 SER A O 1
ATOM 658 N N . TYR A 1 84 ? 7.991 5.774 0.864 1.00 90.88 84 TYR A N 1
ATOM 659 C CA . TYR A 1 84 ? 7.763 5.027 2.104 1.00 90.88 84 TYR A CA 1
ATOM 660 C C . TYR A 1 84 ? 8.110 5.813 3.366 1.00 90.88 84 TYR A C 1
ATOM 662 O O . TYR A 1 84 ? 7.687 5.413 4.449 1.00 90.88 84 TYR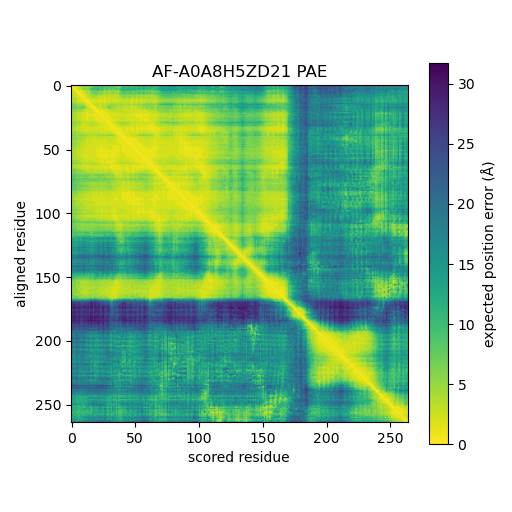 A O 1
ATOM 670 N N . ASP A 1 85 ? 8.776 6.966 3.260 1.00 93.31 85 ASP A N 1
ATOM 671 C CA . ASP A 1 85 ? 9.131 7.785 4.427 1.00 93.31 85 ASP A CA 1
ATOM 672 C C . ASP A 1 85 ? 7.899 8.150 5.264 1.00 93.31 85 ASP A C 1
ATOM 674 O O . ASP A 1 85 ? 7.936 8.095 6.495 1.00 93.31 85 ASP A O 1
ATOM 678 N N . ALA A 1 86 ? 6.776 8.457 4.606 1.00 94.75 86 ALA A N 1
ATOM 679 C CA . ALA A 1 86 ? 5.508 8.734 5.272 1.00 94.75 86 ALA A CA 1
ATOM 680 C C . ALA A 1 86 ? 4.958 7.504 6.022 1.00 94.75 86 ALA A C 1
ATOM 682 O O . ALA A 1 86 ? 4.452 7.654 7.134 1.00 94.75 86 ALA A O 1
ATOM 683 N N . MET A 1 87 ? 5.103 6.296 5.462 1.00 94.94 87 MET A N 1
ATOM 684 C CA . MET A 1 87 ? 4.667 5.039 6.092 1.00 94.94 87 MET A CA 1
ATOM 685 C C . MET A 1 87 ? 5.532 4.707 7.310 1.00 94.94 87 MET A C 1
ATOM 687 O O . MET A 1 87 ? 5.005 4.452 8.393 1.00 94.94 87 MET A O 1
ATOM 691 N N . ILE A 1 88 ? 6.856 4.826 7.167 1.00 94.19 88 ILE A N 1
ATOM 692 C CA . ILE A 1 88 ? 7.831 4.632 8.249 1.00 94.19 88 ILE A CA 1
ATOM 693 C C . ILE A 1 88 ? 7.556 5.624 9.388 1.00 94.19 88 ILE A C 1
ATOM 695 O O . ILE A 1 88 ? 7.499 5.246 10.563 1.00 94.19 88 ILE A O 1
ATOM 699 N N . CYS A 1 89 ? 7.336 6.899 9.054 1.00 95.19 89 CYS A N 1
ATOM 700 C CA . CYS A 1 89 ? 7.005 7.929 10.035 1.00 95.19 89 CYS A CA 1
ATOM 701 C C . CYS A 1 89 ? 5.663 7.654 10.723 1.00 95.19 89 CYS A C 1
ATOM 703 O O . CYS A 1 89 ? 5.588 7.763 11.950 1.00 95.19 89 CYS A O 1
ATOM 705 N N . PHE A 1 90 ? 4.627 7.265 9.972 1.00 96.75 90 PHE A N 1
ATOM 706 C CA . PHE A 1 90 ? 3.324 6.897 10.526 1.00 96.75 90 PHE A CA 1
ATOM 707 C C . PHE A 1 90 ? 3.461 5.735 11.510 1.00 96.75 90 PHE A C 1
ATOM 709 O O . PHE A 1 90 ? 3.038 5.860 12.659 1.00 96.75 90 PHE A O 1
ATOM 716 N N . ALA A 1 91 ? 4.107 4.642 11.100 1.00 92.12 91 ALA A N 1
ATOM 717 C CA . ALA A 1 91 ? 4.279 3.454 11.926 1.00 92.12 91 ALA A CA 1
ATOM 718 C C . ALA A 1 91 ? 5.036 3.767 13.213 1.00 92.12 91 ALA A C 1
ATOM 720 O O . ALA A 1 91 ? 4.632 3.352 14.304 1.00 92.12 91 ALA A O 1
ATOM 721 N N . ARG A 1 92 ? 6.097 4.577 13.111 1.00 88.75 92 ARG A N 1
ATOM 722 C CA . ARG A 1 92 ? 6.854 5.025 14.278 1.00 88.75 92 ARG A CA 1
ATOM 723 C C . ARG A 1 92 ? 6.004 5.878 15.213 1.00 88.75 92 ARG A C 1
ATOM 725 O O . ARG A 1 92 ? 6.067 5.681 16.425 1.00 88.75 92 ARG A O 1
ATOM 732 N N . GLN A 1 93 ? 5.219 6.812 14.681 1.00 94.00 93 GLN A N 1
ATOM 733 C CA . GLN A 1 93 ? 4.322 7.640 15.486 1.00 94.00 93 GLN A CA 1
ATOM 734 C C . GLN A 1 93 ? 3.235 6.798 16.152 1.00 94.00 93 GLN A C 1
ATOM 736 O O . GLN A 1 93 ? 3.047 6.917 17.362 1.00 94.00 93 GLN A O 1
ATOM 741 N N . ALA A 1 94 ? 2.567 5.914 15.412 1.00 92.62 94 ALA A N 1
ATOM 742 C CA . ALA A 1 94 ? 1.546 5.016 15.938 1.00 92.62 94 ALA A CA 1
ATOM 743 C C . ALA A 1 94 ? 2.101 4.151 17.078 1.00 92.62 94 ALA A C 1
ATOM 745 O O . ALA A 1 94 ? 1.538 4.165 18.169 1.00 92.62 94 ALA A O 1
ATOM 746 N N . LEU A 1 95 ? 3.264 3.518 16.888 1.00 82.81 95 LEU A N 1
ATOM 747 C CA . LEU A 1 95 ? 3.930 2.716 17.920 1.00 82.81 95 LEU A CA 1
ATOM 748 C C . LEU A 1 95 ? 4.199 3.502 19.213 1.00 82.81 95 LEU A C 1
ATOM 750 O O . LEU A 1 95 ? 4.080 2.960 20.309 1.00 82.81 95 LEU A O 1
ATOM 754 N N . LEU A 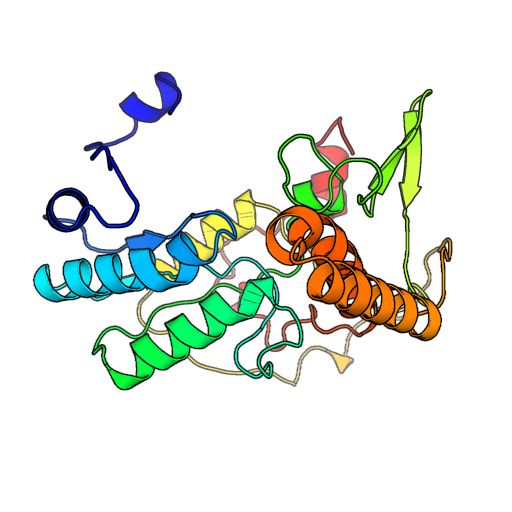1 96 ? 4.601 4.770 19.095 1.00 76.06 96 LEU A N 1
ATOM 755 C CA . LEU A 1 96 ? 4.959 5.602 20.246 1.00 76.06 96 LEU A CA 1
ATOM 756 C C . LEU A 1 96 ? 3.749 6.200 20.971 1.00 76.06 96 LEU A C 1
ATOM 758 O O . LEU A 1 96 ? 3.870 6.586 22.132 1.00 76.06 96 LEU A O 1
ATOM 762 N N . THR A 1 97 ? 2.615 6.346 20.288 1.00 89.06 97 THR A N 1
ATOM 763 C CA . THR A 1 97 ? 1.529 7.230 20.745 1.00 89.06 97 THR A CA 1
ATOM 764 C C . THR A 1 97 ? 0.149 6.585 20.744 1.00 89.06 97 THR A C 1
ATOM 766 O O . THR A 1 97 ? -0.795 7.202 21.232 1.00 89.06 97 THR A O 1
ATOM 769 N N . SER A 1 98 ? -0.005 5.385 20.187 1.00 87.69 98 SER A N 1
ATOM 770 C CA . SER A 1 98 ? -1.287 4.695 20.071 1.00 87.69 98 SER A CA 1
ATOM 771 C C . SER A 1 98 ? -1.288 3.376 20.843 1.00 87.69 98 SER A C 1
ATOM 773 O O . SER A 1 98 ? -0.306 2.635 20.791 1.00 87.69 98 SER A O 1
ATOM 775 N N . PRO A 1 99 ? -2.383 3.033 21.548 1.00 80.75 99 PRO A N 1
ATOM 776 C CA . PRO A 1 99 ? -2.588 1.679 22.049 1.00 80.75 99 PRO A CA 1
ATOM 777 C C . PRO A 1 99 ? -3.026 0.708 20.940 1.00 80.75 99 PRO A C 1
ATOM 779 O O . PRO A 1 99 ? -2.976 -0.506 21.145 1.00 80.75 99 PRO A O 1
ATOM 782 N N . ILE A 1 100 ? -3.479 1.216 19.788 1.00 84.81 100 ILE A N 1
ATOM 783 C CA . ILE A 1 100 ? -3.750 0.405 18.605 1.00 84.81 100 ILE A CA 1
ATOM 784 C C . ILE A 1 100 ? -2.399 0.084 17.978 1.00 84.81 100 ILE A C 1
ATOM 786 O O . ILE A 1 100 ? -1.624 0.986 17.675 1.00 84.81 100 ILE A O 1
ATOM 790 N N . LYS A 1 101 ? -2.122 -1.204 17.775 1.00 82.12 101 LYS A N 1
ATOM 791 C CA . LYS A 1 101 ? -0.997 -1.655 16.957 1.00 82.12 101 LYS A CA 1
ATOM 792 C C . LYS A 1 101 ? -1.517 -1.807 15.528 1.00 82.12 101 LYS A C 1
ATOM 794 O O . LYS A 1 101 ? -2.293 -2.741 15.308 1.00 82.12 101 LYS A O 1
ATOM 799 N N . PRO A 1 102 ? -1.193 -0.893 14.594 1.00 90.06 102 PRO A N 1
ATOM 800 C CA . PRO A 1 102 ? -1.680 -1.033 13.235 1.00 90.06 102 PRO A CA 1
ATOM 801 C C . PRO A 1 102 ? -1.152 -2.326 12.614 1.00 90.06 102 PRO A C 1
ATOM 803 O O . PRO A 1 102 ? -0.030 -2.745 12.895 1.00 90.06 102 PRO A O 1
ATOM 806 N N . LEU A 1 103 ? -1.984 -2.946 11.792 1.00 85.62 103 LEU A N 1
ATOM 807 C CA . LEU A 1 103 ? -1.628 -4.080 10.958 1.00 85.62 103 LEU A CA 1
ATOM 808 C C . LEU A 1 103 ? -1.075 -3.559 9.635 1.00 85.62 103 LEU A C 1
ATOM 810 O O . LEU A 1 103 ? -1.564 -2.555 9.109 1.00 85.62 103 LEU A O 1
ATOM 814 N N . TYR A 1 104 ? -0.103 -4.281 9.095 1.00 87.69 104 TYR A N 1
ATOM 815 C CA . TYR A 1 104 ? 0.484 -4.015 7.791 1.00 87.69 104 TYR A CA 1
ATOM 816 C C . TYR A 1 104 ? 0.424 -5.294 6.949 1.00 87.69 104 TYR A C 1
ATOM 818 O O . TYR A 1 104 ? 0.476 -6.403 7.480 1.00 87.69 104 TYR A O 1
ATOM 826 N N . THR A 1 105 ? 0.269 -5.159 5.636 1.00 84.38 105 THR A N 1
ATOM 827 C CA . THR A 1 105 ? 0.319 -6.276 4.686 1.00 84.38 105 THR A CA 1
ATOM 828 C C . THR A 1 105 ? 1.308 -5.937 3.592 1.00 84.38 105 THR A C 1
ATOM 830 O O . THR A 1 105 ? 0.972 -5.192 2.680 1.00 84.38 105 THR A O 1
ATOM 833 N N . PHE A 1 106 ? 2.496 -6.524 3.658 1.00 84.31 106 PHE A N 1
ATOM 834 C CA . PHE A 1 106 ? 3.471 -6.454 2.577 1.00 84.31 106 PHE A CA 1
ATOM 835 C C . PHE A 1 106 ? 3.169 -7.556 1.560 1.00 84.31 106 PHE A C 1
ATOM 837 O O . PHE A 1 106 ? 2.942 -8.706 1.933 1.00 84.31 106 PHE A O 1
ATOM 844 N N . CYS A 1 107 ? 3.123 -7.210 0.275 1.00 80.25 107 CYS A N 1
ATOM 845 C CA . CYS A 1 107 ? 2.643 -8.116 -0.776 1.00 80.25 107 CYS A CA 1
ATOM 846 C C . CYS A 1 107 ? 3.542 -8.174 -2.017 1.00 80.25 107 CYS A C 1
ATOM 848 O O . CYS A 1 107 ? 3.145 -8.734 -3.043 1.00 80.25 107 CYS A O 1
ATOM 850 N N . GLY A 1 108 ? 4.736 -7.585 -1.951 1.00 77.25 108 GLY A N 1
ATOM 851 C CA . GLY A 1 108 ? 5.593 -7.439 -3.121 1.00 77.25 108 GLY A CA 1
ATOM 852 C C . GLY A 1 108 ? 5.013 -6.410 -4.095 1.00 77.25 108 GLY A C 1
ATOM 853 O O . GLY A 1 108 ? 4.483 -5.379 -3.678 1.00 77.25 108 GLY A O 1
ATOM 854 N N . VAL A 1 109 ? 5.101 -6.683 -5.398 1.00 77.31 109 VAL A N 1
ATOM 855 C CA . VAL A 1 109 ? 4.460 -5.848 -6.425 1.00 77.31 109 VAL A CA 1
ATOM 856 C C . VAL A 1 109 ? 3.043 -6.344 -6.727 1.00 77.31 109 VAL A C 1
ATOM 858 O O . VAL A 1 109 ? 2.805 -7.538 -6.900 1.00 77.31 109 VAL A O 1
ATOM 861 N N . LEU A 1 110 ? 2.082 -5.428 -6.827 1.00 84.25 110 LEU A N 1
ATOM 862 C CA . LEU A 1 110 ? 0.738 -5.773 -7.288 1.00 84.25 110 LEU A CA 1
ATOM 863 C C . LEU A 1 110 ? 0.765 -6.166 -8.769 1.00 84.25 110 LEU A C 1
ATOM 865 O O . LEU A 1 110 ? 1.436 -5.523 -9.581 1.00 84.25 110 LEU A O 1
ATOM 869 N N . ALA A 1 111 ? 0.032 -7.218 -9.131 1.00 78.44 111 ALA A N 1
ATOM 870 C CA . ALA A 1 111 ? 0.056 -7.789 -10.473 1.00 78.44 111 ALA A CA 1
ATOM 871 C C . ALA A 1 111 ? -0.279 -6.752 -11.559 1.00 78.44 111 ALA A C 1
ATOM 873 O O . ALA A 1 111 ? 0.453 -6.638 -12.543 1.00 78.44 111 ALA A O 1
ATOM 874 N N . LYS A 1 112 ? -1.318 -5.928 -11.377 1.00 83.25 112 LYS A N 1
ATOM 875 C CA . LYS A 1 112 ? -1.672 -4.885 -12.356 1.00 83.25 112 LYS A CA 1
ATOM 876 C C . LYS A 1 112 ? -0.561 -3.856 -12.516 1.00 83.25 112 LYS A C 1
ATOM 878 O O . LYS A 1 112 ? -0.315 -3.411 -13.635 1.00 83.25 112 LYS A O 1
ATOM 883 N N . THR A 1 113 ? 0.116 -3.505 -11.424 1.00 77.06 113 THR A N 1
ATOM 884 C CA . THR A 1 113 ? 1.244 -2.564 -11.429 1.00 77.06 113 THR A CA 1
ATOM 885 C C . THR A 1 113 ? 2.448 -3.160 -12.149 1.00 77.06 113 THR A C 1
ATOM 887 O O . THR A 1 113 ? 3.047 -2.490 -12.987 1.00 77.06 113 THR A O 1
ATOM 890 N N . LEU A 1 114 ? 2.762 -4.434 -11.898 1.00 74.69 114 LEU A N 1
ATOM 891 C CA . LEU A 1 114 ? 3.826 -5.147 -12.604 1.00 74.69 114 LEU A CA 1
ATOM 892 C C . LEU A 1 114 ? 3.562 -5.219 -14.114 1.00 74.69 114 LEU A C 1
ATOM 894 O O . LEU A 1 114 ? 4.483 -5.022 -14.904 1.00 74.69 114 LEU A O 1
ATOM 898 N N . PHE A 1 115 ? 2.311 -5.470 -14.509 1.00 72.81 115 PHE A N 1
ATOM 899 C CA . PHE A 1 115 ? 1.896 -5.626 -15.907 1.00 72.81 115 PHE A CA 1
ATOM 900 C C . PHE A 1 115 ? 1.472 -4.321 -16.604 1.00 72.81 115 PHE A C 1
ATOM 902 O O . PHE A 1 115 ? 0.953 -4.365 -17.725 1.00 72.81 115 PHE A O 1
ATOM 909 N N . GLY A 1 116 ? 1.669 -3.164 -15.960 1.00 71.81 116 GLY A N 1
ATOM 910 C CA . GLY A 1 116 ? 1.368 -1.855 -16.545 1.00 71.81 116 GLY A CA 1
ATOM 911 C C . GLY A 1 116 ? -0.087 -1.710 -16.998 1.00 71.81 116 GLY A C 1
ATOM 912 O O . GLY A 1 116 ? -0.358 -1.100 -18.035 1.00 71.81 116 GLY A O 1
ATOM 913 N N . VAL A 1 117 ? -1.027 -2.328 -16.277 1.00 77.56 117 VAL A N 1
ATOM 914 C CA . VAL A 1 117 ? -2.461 -2.207 -16.570 1.00 77.56 117 VAL A CA 1
ATOM 915 C C . VAL A 1 117 ? -2.874 -0.742 -16.363 1.00 77.56 117 VAL A C 1
ATOM 917 O O . VAL A 1 117 ? -2.466 -0.144 -15.366 1.00 77.56 117 VAL A O 1
ATOM 920 N N . PRO A 1 118 ? -3.680 -0.137 -17.256 1.00 77.06 118 PRO A N 1
ATOM 921 C CA . PRO A 1 118 ? -4.092 1.256 -17.104 1.00 77.06 118 PRO A CA 1
ATOM 922 C C . PRO A 1 118 ? -4.741 1.528 -15.740 1.00 77.06 118 PRO A C 1
ATOM 924 O O . PRO A 1 118 ? -5.666 0.817 -15.338 1.00 77.06 118 PRO A O 1
ATOM 927 N N . GLY A 1 119 ? -4.274 2.563 -15.041 1.00 74.19 119 GLY A N 1
ATOM 928 C CA . GLY A 1 119 ? -4.712 2.910 -13.684 1.00 74.19 119 GLY A CA 1
ATOM 929 C C . GLY A 1 119 ? -3.965 2.204 -12.539 1.00 74.19 119 GLY A C 1
ATOM 930 O O . GLY A 1 119 ? -4.339 2.404 -11.384 1.00 74.19 119 GLY A O 1
ATOM 931 N N . ALA A 1 120 ? -2.936 1.397 -12.818 1.00 68.25 120 ALA A N 1
ATOM 932 C CA . ALA A 1 120 ? -2.091 0.724 -11.830 1.00 68.25 120 ALA A CA 1
ATOM 933 C C . ALA A 1 120 ? -0.971 1.580 -11.185 1.00 68.25 120 ALA A C 1
ATOM 935 O O . ALA A 1 120 ? -0.142 1.049 -10.439 1.00 68.25 120 ALA A O 1
ATOM 936 N N . GLY A 1 121 ? -0.944 2.892 -11.429 1.00 72.12 121 GLY A N 1
ATOM 937 C CA . GLY A 1 121 ? -0.178 3.867 -10.656 1.00 72.12 121 GLY A CA 1
ATOM 938 C C . GLY A 1 121 ? 1.155 4.283 -11.281 1.00 72.12 121 GLY A C 1
ATOM 939 O O . GLY A 1 121 ? 1.219 4.755 -12.414 1.00 72.12 121 GLY A O 1
ATOM 940 N N . SER A 1 122 ? 2.226 4.233 -10.487 1.00 68.06 122 SER A N 1
ATOM 941 C CA . SER A 1 122 ? 3.523 4.850 -10.823 1.00 68.06 122 SER A CA 1
ATOM 942 C C . SER A 1 122 ? 4.409 4.026 -11.770 1.00 68.06 122 SER A C 1
ATOM 944 O O . SER A 1 122 ? 5.412 4.548 -12.247 1.00 68.06 122 SER A O 1
ATOM 946 N N . LEU A 1 123 ? 4.025 2.784 -12.091 1.00 67.44 123 LEU A N 1
ATOM 947 C CA . LEU A 1 123 ? 4.704 1.901 -13.058 1.00 67.44 123 LEU A CA 1
ATOM 948 C C . LEU A 1 123 ? 3.876 1.699 -14.345 1.00 67.44 123 LEU A C 1
ATOM 950 O O . LEU A 1 123 ? 3.826 0.611 -14.920 1.00 67.44 123 LEU A O 1
ATOM 954 N N . GLU A 1 124 ? 3.209 2.758 -14.802 1.00 67.06 124 GLU A N 1
ATOM 955 C CA . GLU A 1 124 ? 2.484 2.800 -16.078 1.00 67.06 124 GLU A CA 1
ATOM 956 C C . GLU A 1 124 ? 3.298 3.477 -17.196 1.00 67.06 124 GLU A C 1
ATOM 958 O O . GLU A 1 124 ? 4.234 4.241 -16.947 1.00 67.06 124 GLU A O 1
ATOM 963 N N . GLY A 1 125 ? 2.908 3.229 -18.452 1.00 68.38 125 GLY A N 1
ATOM 964 C CA . GLY A 1 125 ? 3.510 3.864 -19.629 1.00 68.38 125 GLY A CA 1
ATOM 965 C C . GLY A 1 125 ? 4.990 3.512 -19.808 1.00 68.38 125 GLY A C 1
ATOM 966 O O . GLY A 1 125 ? 5.383 2.360 -19.632 1.00 68.38 125 GLY A O 1
ATOM 967 N N . ASP A 1 126 ? 5.814 4.507 -20.141 1.00 63.41 126 ASP A N 1
ATOM 968 C CA . ASP A 1 126 ? 7.256 4.325 -20.384 1.00 63.41 126 ASP A CA 1
ATOM 969 C C . ASP A 1 126 ? 8.044 3.926 -19.122 1.00 63.41 126 ASP A C 1
ATOM 971 O O . ASP A 1 126 ? 9.156 3.413 -19.227 1.00 63.41 126 ASP A O 1
ATOM 975 N N . ALA A 1 127 ? 7.470 4.140 -17.932 1.00 62.91 127 ALA A N 1
ATOM 976 C CA . ALA A 1 127 ? 8.037 3.708 -16.654 1.00 62.91 127 ALA A CA 1
ATOM 977 C C . ALA A 1 127 ? 7.637 2.269 -16.281 1.00 62.91 127 ALA A C 1
ATOM 979 O O . ALA A 1 127 ? 8.055 1.765 -15.238 1.00 62.91 127 ALA A O 1
ATOM 980 N N . SER A 1 128 ? 6.816 1.605 -17.105 1.00 65.62 128 SER A N 1
ATOM 981 C CA . SER A 1 128 ? 6.371 0.249 -16.822 1.00 65.62 128 SER A CA 1
ATOM 982 C C . SER A 1 128 ? 7.482 -0.775 -17.014 1.00 65.62 128 SER A C 1
ATOM 984 O O . SER A 1 128 ? 8.244 -0.752 -17.987 1.00 65.62 128 SER A O 1
ATOM 986 N N . LEU A 1 129 ? 7.519 -1.733 -16.090 1.00 67.06 129 LEU A N 1
ATOM 987 C CA . LEU A 1 129 ? 8.337 -2.934 -16.212 1.00 67.06 129 LEU A CA 1
ATOM 988 C C . LEU A 1 129 ? 7.809 -3.853 -17.315 1.00 67.06 129 LEU A C 1
ATOM 990 O O . LEU A 1 129 ? 8.572 -4.652 -17.846 1.00 67.06 129 LEU A O 1
ATOM 994 N N . TRP A 1 130 ? 6.532 -3.733 -17.683 1.00 68.81 130 TRP A N 1
ATOM 995 C CA . TRP A 1 130 ? 5.899 -4.541 -18.715 1.00 68.81 130 TRP A CA 1
ATOM 996 C C . TRP A 1 130 ? 5.235 -3.646 -19.757 1.00 68.81 130 TRP A C 1
ATOM 998 O O . TRP A 1 130 ? 4.153 -3.097 -19.556 1.00 68.81 130 TRP A O 1
ATOM 1008 N N . VAL A 1 131 ? 5.887 -3.507 -20.908 1.00 70.31 131 VAL A N 1
ATOM 1009 C CA . VAL A 1 131 ? 5.422 -2.628 -21.980 1.00 70.31 131 VAL A CA 1
ATOM 1010 C C . VAL A 1 131 ? 4.743 -3.445 -23.068 1.00 70.31 131 VAL A C 1
ATOM 1012 O O . VAL A 1 131 ? 5.326 -4.361 -23.657 1.00 70.31 131 VAL A O 1
ATOM 1015 N N . ARG A 1 132 ? 3.505 -3.063 -23.383 1.00 68.94 132 ARG A N 1
ATOM 1016 C CA . ARG A 1 132 ? 2.790 -3.520 -24.575 1.00 68.94 132 ARG A CA 1
ATOM 1017 C C . ARG A 1 132 ? 3.106 -2.587 -25.739 1.00 68.94 132 ARG A C 1
ATOM 1019 O O . ARG A 1 132 ? 2.689 -1.432 -25.740 1.00 68.94 132 ARG A O 1
ATOM 1026 N N . LYS A 1 133 ? 3.813 -3.095 -26.745 1.00 69.56 133 LYS A N 1
ATOM 1027 C CA . LYS A 1 133 ? 4.088 -2.353 -27.981 1.00 69.56 133 LYS A CA 1
ATOM 1028 C C . LYS A 1 133 ? 2.915 -2.433 -28.958 1.00 69.56 133 LYS A C 1
ATOM 1030 O O . LYS A 1 133 ? 2.049 -3.313 -28.870 1.00 69.56 133 LYS A O 1
ATOM 1035 N N . GLU A 1 134 ? 2.928 -1.534 -29.940 1.00 65.94 134 GLU A N 1
ATOM 1036 C CA . GLU A 1 134 ? 2.066 -1.637 -31.117 1.00 65.94 134 GLU A CA 1
ATOM 1037 C C . GLU A 1 134 ? 2.231 -3.013 -31.787 1.00 65.94 134 GLU A C 1
ATOM 1039 O O . GLU A 1 134 ? 3.332 -3.548 -31.890 1.00 65.94 134 GLU A O 1
ATOM 1044 N N . GLY A 1 135 ? 1.117 -3.625 -32.198 1.00 65.31 135 GLY A N 1
ATOM 1045 C CA . GLY A 1 135 ? 1.109 -4.984 -32.756 1.00 65.31 135 GLY A CA 1
ATOM 1046 C C . GLY A 1 135 ? 1.025 -6.116 -31.723 1.00 65.31 135 GLY A C 1
ATOM 1047 O O . GLY A 1 135 ? 0.928 -7.276 -32.113 1.00 65.31 135 GLY A O 1
ATOM 1048 N N . GLY A 1 136 ? 0.991 -5.807 -30.421 1.00 65.38 136 GLY A N 1
ATOM 1049 C CA . GLY A 1 136 ? 0.752 -6.796 -29.364 1.00 65.38 136 GLY A CA 1
ATOM 1050 C C . GLY A 1 136 ? 2.005 -7.504 -28.843 1.00 65.38 136 GLY A C 1
ATOM 1051 O O . GLY A 1 136 ? 1.880 -8.389 -28.000 1.00 65.38 136 GLY A O 1
ATOM 1052 N N . GLU A 1 137 ? 3.198 -7.097 -29.273 1.00 66.19 137 GLU A N 1
ATOM 1053 C CA . GLU A 1 137 ? 4.460 -7.539 -28.671 1.00 66.19 137 GLU A CA 1
ATOM 1054 C C . GLU A 1 137 ? 4.539 -7.085 -27.198 1.00 66.19 137 GLU A C 1
ATOM 1056 O O . GLU A 1 137 ? 4.094 -5.987 -26.846 1.00 66.19 137 GLU A O 1
ATOM 1061 N N . ARG A 1 138 ? 5.088 -7.943 -26.329 1.00 64.25 138 ARG A N 1
ATOM 1062 C CA . ARG A 1 138 ? 5.310 -7.666 -24.902 1.00 64.25 138 ARG A CA 1
ATOM 1063 C C . ARG A 1 138 ? 6.802 -7.603 -24.608 1.00 64.25 138 ARG A C 1
ATOM 1065 O O . ARG A 1 138 ? 7.546 -8.484 -25.038 1.00 64.25 138 ARG A O 1
ATOM 1072 N N . VAL A 1 139 ? 7.224 -6.583 -23.868 1.00 66.25 139 VAL A N 1
ATOM 1073 C CA . VAL A 1 139 ? 8.616 -6.401 -23.444 1.00 66.25 139 VAL A CA 1
ATOM 1074 C C . VAL A 1 139 ? 8.678 -6.239 -21.937 1.00 66.25 139 VAL A C 1
ATOM 1076 O O . VAL A 1 139 ? 7.981 -5.398 -21.378 1.00 66.25 139 VAL A O 1
ATOM 1079 N N . VAL A 1 140 ? 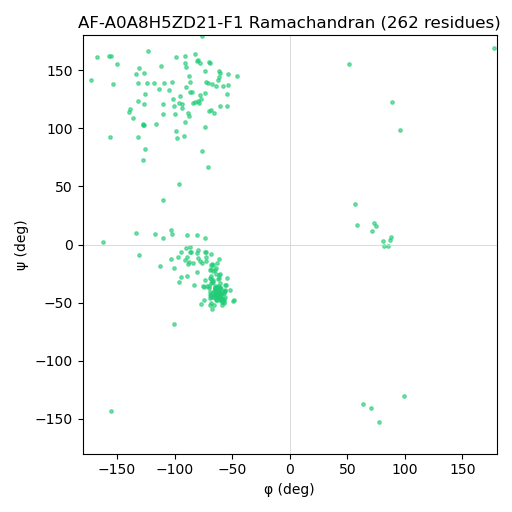9.551 -7.026 -21.305 1.00 66.62 140 VAL A N 1
ATOM 1080 C CA . VAL A 1 140 ? 9.909 -6.840 -19.898 1.00 66.62 140 VAL A CA 1
ATOM 1081 C C . VAL A 1 140 ? 11.149 -5.969 -19.817 1.00 66.62 140 VAL A C 1
ATOM 1083 O O . VAL A 1 140 ? 12.205 -6.318 -20.354 1.00 66.62 140 VAL A O 1
ATOM 1086 N N . ASN A 1 141 ? 11.009 -4.844 -19.136 1.00 64.50 141 ASN A N 1
ATOM 1087 C CA . ASN A 1 141 ? 12.067 -3.903 -18.859 1.00 64.50 141 ASN A CA 1
ATOM 1088 C C . ASN A 1 141 ? 12.717 -4.247 -17.517 1.00 64.50 141 ASN A C 1
ATOM 1090 O O . ASN A 1 141 ? 12.239 -3.818 -16.472 1.00 64.50 141 ASN A O 1
ATOM 1094 N N . LEU A 1 142 ? 13.794 -5.039 -17.533 1.00 61.34 142 LEU A N 1
ATOM 1095 C CA . LEU A 1 142 ? 14.517 -5.400 -16.310 1.00 61.34 142 LEU A CA 1
ATOM 1096 C C . LEU A 1 142 ? 15.702 -4.461 -16.082 1.00 61.34 142 LEU A C 1
ATOM 1098 O O . LEU A 1 142 ? 16.560 -4.280 -16.955 1.00 61.34 142 LEU A O 1
ATOM 1102 N N . ILE A 1 143 ? 15.754 -3.895 -14.879 1.00 60.78 143 ILE A N 1
ATOM 1103 C CA . ILE A 1 143 ? 16.946 -3.237 -14.345 1.00 60.78 143 ILE A CA 1
ATOM 1104 C C . ILE A 1 143 ? 17.810 -4.306 -13.676 1.00 60.78 143 ILE A C 1
ATOM 1106 O O . ILE A 1 143 ? 17.290 -5.216 -13.036 1.00 60.78 143 ILE A O 1
ATOM 1110 N N . GLY A 1 144 ? 19.127 -4.221 -13.853 1.00 60.59 144 GLY A N 1
ATOM 1111 C CA . GLY A 1 144 ? 20.068 -5.164 -13.260 1.00 60.59 144 GLY A CA 1
ATOM 1112 C C . GLY A 1 144 ? 20.129 -6.503 -13.991 1.00 60.59 144 GLY A C 1
ATOM 1113 O O . GLY A 1 144 ? 19.959 -6.580 -15.210 1.00 60.59 144 GLY A O 1
ATOM 1114 N N . ALA A 1 145 ? 20.474 -7.572 -13.272 1.00 61.19 145 ALA A N 1
ATOM 1115 C CA . ALA A 1 145 ? 20.769 -8.869 -13.885 1.00 61.19 145 ALA A CA 1
ATOM 1116 C C . ALA A 1 145 ? 19.514 -9.734 -14.115 1.00 61.19 145 ALA A C 1
ATOM 1118 O O . ALA A 1 145 ? 19.630 -10.827 -14.676 1.00 61.19 145 ALA A O 1
ATOM 1119 N N . GLY A 1 146 ? 18.343 -9.305 -13.635 1.00 58.66 146 GLY A N 1
ATOM 1120 C CA . GLY A 1 146 ? 17.093 -10.069 -13.742 1.00 58.66 146 GLY A CA 1
ATOM 1121 C C . GLY A 1 146 ? 17.157 -11.458 -13.094 1.00 58.66 146 GLY A C 1
ATOM 1122 O O . GLY A 1 146 ? 16.360 -12.334 -13.413 1.00 58.66 146 GLY A O 1
ATOM 1123 N N . LYS A 1 147 ? 18.150 -11.699 -12.230 1.00 61.53 147 LYS A N 1
ATOM 1124 C CA . LYS A 1 147 ? 18.348 -12.980 -11.532 1.00 61.53 147 LYS A CA 1
ATOM 1125 C C . LYS A 1 147 ? 17.588 -13.039 -10.213 1.00 61.53 147 LYS A C 1
ATOM 1127 O O . LYS A 1 147 ? 17.428 -14.128 -9.670 1.00 61.53 147 LYS A O 1
ATOM 1132 N N . THR A 1 148 ? 17.161 -11.886 -9.716 1.00 60.44 148 THR A N 1
ATOM 1133 C CA . THR A 1 148 ? 16.400 -11.751 -8.483 1.00 60.44 148 THR A CA 1
ATOM 1134 C C . THR A 1 148 ? 14.928 -12.028 -8.776 1.00 60.44 148 THR A C 1
ATOM 1136 O O . THR A 1 148 ? 14.358 -11.375 -9.652 1.00 60.44 148 THR A O 1
ATOM 1139 N N . PRO A 1 149 ? 14.301 -13.006 -8.099 1.00 64.81 149 PRO A N 1
ATOM 1140 C CA . PRO A 1 149 ? 12.861 -13.200 -8.190 1.00 64.81 149 PRO A CA 1
ATOM 1141 C C . PRO A 1 149 ? 12.124 -11.927 -7.766 1.00 64.81 149 PRO A C 1
ATOM 1143 O O . PRO A 1 149 ? 12.482 -11.312 -6.766 1.00 64.81 149 PRO A O 1
ATOM 1146 N N . THR A 1 150 ? 11.094 -11.546 -8.519 1.00 66.25 150 THR A N 1
ATOM 1147 C CA . THR A 1 150 ? 10.167 -10.481 -8.128 1.00 66.25 150 THR A CA 1
ATOM 1148 C C . THR A 1 150 ? 8.901 -11.125 -7.563 1.00 66.25 150 THR A C 1
ATOM 1150 O O . THR A 1 150 ? 8.177 -11.776 -8.324 1.00 66.25 150 THR A O 1
ATOM 1153 N N . PRO A 1 151 ? 8.619 -10.981 -6.259 1.00 69.44 151 PRO A N 1
ATOM 1154 C CA . PRO A 1 151 ? 7.393 -11.485 -5.671 1.00 69.44 151 PRO A CA 1
ATOM 1155 C C . PRO A 1 151 ? 6.255 -10.574 -6.112 1.00 69.44 151 PRO A C 1
ATOM 1157 O O . PRO A 1 151 ? 6.356 -9.348 -6.021 1.00 69.44 151 PRO A O 1
ATOM 1160 N N . PHE A 1 152 ? 5.182 -11.173 -6.607 1.00 73.94 152 PHE A N 1
ATOM 1161 C CA . PHE A 1 152 ? 3.987 -10.446 -6.998 1.00 73.94 152 PHE A CA 1
ATOM 1162 C C . PHE A 1 152 ? 2.763 -11.114 -6.382 1.00 73.94 152 PHE A C 1
ATOM 1164 O O . PHE A 1 152 ? 2.758 -12.327 -6.160 1.00 73.94 152 PHE A O 1
ATOM 1171 N N . SER A 1 153 ? 1.730 -10.315 -6.151 1.00 78.06 153 SER A N 1
ATOM 1172 C CA . SER A 1 153 ? 0.437 -10.782 -5.656 1.00 78.06 153 SER A CA 1
ATOM 1173 C C . SER A 1 153 ? -0.678 -10.149 -6.480 1.00 78.06 153 SER A C 1
ATOM 1175 O O . SER A 1 153 ? -0.546 -9.013 -6.947 1.00 78.06 153 SER A O 1
ATOM 1177 N N . THR A 1 154 ? -1.779 -10.868 -6.691 1.00 80.19 154 THR A N 1
ATOM 1178 C CA . THR A 1 154 ? -2.960 -10.263 -7.318 1.00 80.19 154 THR A CA 1
ATOM 1179 C C . THR A 1 154 ? -3.656 -9.345 -6.318 1.00 80.19 154 THR A C 1
ATOM 1181 O O . THR A 1 154 ? -3.606 -9.580 -5.113 1.00 80.19 154 THR A O 1
ATOM 1184 N N . GLU A 1 155 ? -4.302 -8.280 -6.790 1.00 86.25 155 GLU A N 1
ATOM 1185 C CA . GLU A 1 155 ? -5.009 -7.359 -5.892 1.00 86.25 155 GLU A CA 1
ATOM 1186 C C . GLU A 1 155 ? -6.148 -8.058 -5.136 1.00 86.25 155 GLU A C 1
ATOM 1188 O O . GLU A 1 155 ? -6.462 -7.669 -4.015 1.00 86.25 155 GLU A O 1
ATOM 1193 N N . GLU A 1 156 ? -6.751 -9.082 -5.746 1.00 83.19 156 GLU A N 1
ATOM 1194 C CA . GLU A 1 156 ? -7.822 -9.885 -5.154 1.00 83.19 156 GLU A CA 1
ATOM 1195 C C . GLU A 1 156 ? -7.300 -10.744 -3.998 1.00 83.19 156 GLU A C 1
ATOM 1197 O O . GLU A 1 156 ? -7.793 -10.594 -2.881 1.00 83.19 156 GLU A O 1
ATOM 1202 N N . ASP A 1 157 ? -6.234 -11.527 -4.212 1.00 77.94 157 ASP A N 1
ATOM 1203 C CA . ASP A 1 157 ? -5.629 -12.338 -3.143 1.00 77.94 157 ASP A CA 1
ATOM 1204 C C . ASP A 1 157 ? -5.138 -11.446 -1.985 1.00 77.94 157 ASP A C 1
ATOM 1206 O O . ASP A 1 157 ? -5.287 -11.783 -0.809 1.00 77.94 157 ASP A O 1
ATOM 1210 N N . VAL A 1 158 ? -4.574 -10.272 -2.303 1.00 82.50 158 VAL A N 1
ATOM 1211 C CA . VAL A 1 158 ? -4.131 -9.293 -1.298 1.00 82.50 158 VAL A CA 1
ATOM 1212 C C . VAL A 1 158 ? -5.311 -8.742 -0.500 1.00 82.50 158 VAL A C 1
ATOM 1214 O O . VAL A 1 158 ? -5.218 -8.633 0.723 1.00 82.50 158 VAL A O 1
ATOM 1217 N N . ALA A 1 159 ? -6.424 -8.414 -1.159 1.00 83.38 159 ALA A N 1
ATOM 1218 C CA . ALA A 1 159 ? -7.625 -7.936 -0.483 1.00 83.38 159 ALA A CA 1
ATOM 1219 C C . ALA A 1 159 ? -8.206 -9.006 0.453 1.00 83.38 159 ALA A C 1
ATOM 1221 O O . ALA A 1 159 ? -8.517 -8.705 1.609 1.00 83.38 159 ALA A O 1
ATOM 1222 N N . GLU A 1 160 ? -8.299 -10.254 -0.006 1.00 79.25 160 GLU A N 1
ATOM 1223 C CA . GLU A 1 160 ? -8.783 -11.374 0.805 1.00 79.25 160 GLU A CA 1
ATOM 1224 C C . GLU A 1 160 ? -7.868 -11.647 2.002 1.00 79.25 160 GLU A C 1
ATOM 1226 O O . GLU A 1 160 ? -8.350 -11.767 3.134 1.00 79.25 160 GLU A O 1
ATOM 1231 N N . PHE A 1 161 ? -6.549 -11.647 1.792 1.00 77.56 161 PHE A N 1
ATOM 1232 C CA . PHE A 1 161 ? -5.574 -11.789 2.870 1.00 77.56 161 PHE A CA 1
ATOM 1233 C C . PHE A 1 161 ? -5.681 -10.652 3.889 1.00 77.56 161 PHE A C 1
ATOM 1235 O O . PHE A 1 161 ? -5.695 -10.903 5.093 1.00 77.56 161 PHE A O 1
ATOM 1242 N N . THR A 1 162 ? -5.795 -9.397 3.445 1.00 83.25 162 THR A N 1
ATOM 1243 C CA . THR A 1 162 ? -5.944 -8.254 4.355 1.00 83.25 162 THR A CA 1
ATOM 1244 C C . THR A 1 162 ? -7.216 -8.364 5.193 1.00 83.25 162 THR A C 1
ATOM 1246 O O . THR A 1 162 ? -7.172 -8.078 6.393 1.00 83.25 162 THR A O 1
ATOM 1249 N N . VAL A 1 163 ? -8.338 -8.803 4.614 1.00 82.50 163 VAL A N 1
ATOM 1250 C CA . VAL A 1 163 ? -9.578 -9.035 5.371 1.00 82.50 163 VAL A CA 1
ATOM 1251 C C . VAL A 1 163 ? -9.389 -10.165 6.381 1.00 82.50 163 VAL A C 1
ATOM 1253 O O . VAL A 1 163 ? -9.744 -9.993 7.549 1.00 82.50 163 VAL A O 1
ATOM 1256 N N . ALA A 1 164 ? -8.789 -11.287 5.978 1.00 75.50 164 ALA A N 1
ATOM 1257 C CA . ALA A 1 164 ? -8.504 -12.408 6.873 1.00 75.50 164 ALA A CA 1
ATOM 1258 C C . ALA A 1 164 ? -7.597 -11.984 8.041 1.00 75.50 164 ALA A C 1
ATOM 1260 O O . ALA A 1 164 ? -7.941 -12.198 9.204 1.00 75.50 164 ALA A O 1
ATOM 1261 N N . LEU A 1 165 ? -6.500 -11.279 7.754 1.00 75.19 165 LEU A N 1
ATOM 1262 C CA . LEU A 1 165 ? -5.585 -10.733 8.755 1.00 75.19 165 LEU A CA 1
ATOM 1263 C C . LEU A 1 165 ? -6.313 -9.785 9.714 1.00 75.19 165 LEU A C 1
ATOM 1265 O O . LEU A 1 165 ? -6.231 -9.946 10.931 1.00 75.19 165 LEU A O 1
ATOM 1269 N N . THR A 1 166 ? -7.079 -8.838 9.172 1.00 77.50 166 THR A N 1
ATOM 1270 C CA . THR A 1 166 ? -7.804 -7.823 9.949 1.00 77.50 166 THR A CA 1
ATOM 1271 C C . THR A 1 166 ? -8.940 -8.417 10.777 1.00 77.50 166 THR A C 1
ATOM 1273 O O . THR A 1 166 ? -9.369 -7.795 11.740 1.00 77.50 166 THR A O 1
ATOM 1276 N N . THR A 1 167 ? -9.451 -9.601 10.447 1.00 75.69 167 THR A N 1
ATOM 1277 C CA . THR A 1 167 ? -10.550 -10.244 11.192 1.00 75.69 167 THR A CA 1
ATOM 1278 C C . THR A 1 167 ? -10.086 -11.373 12.112 1.00 75.69 167 THR A C 1
ATOM 1280 O O . THR A 1 167 ? -10.849 -11.779 12.989 1.00 75.69 167 THR A O 1
ATOM 1283 N N . SER A 1 168 ? -8.840 -11.829 11.971 1.00 70.06 168 SER A N 1
ATOM 1284 C CA . SER A 1 168 ? -8.243 -12.885 12.792 1.00 70.06 168 SER A CA 1
ATOM 1285 C C . SER A 1 168 ? -7.959 -12.464 14.243 1.00 70.06 168 SER A C 1
ATOM 1287 O O . SER A 1 168 ? -7.797 -11.281 14.566 1.00 70.06 168 SER A O 1
ATOM 1289 N N . ASP A 1 169 ? -7.879 -13.458 15.131 1.00 56.94 169 ASP A N 1
ATOM 1290 C CA . ASP A 1 169 ? -7.462 -13.289 16.522 1.00 56.94 169 ASP A CA 1
ATOM 1291 C C . ASP A 1 169 ? -5.974 -13.673 16.680 1.00 56.94 169 ASP A C 1
ATOM 1293 O O . ASP A 1 169 ? -5.643 -14.843 16.840 1.00 56.94 169 ASP A O 1
ATOM 1297 N N . GLY A 1 170 ? -5.080 -12.672 16.676 1.00 49.75 170 GLY A N 1
ATOM 1298 C CA . GLY A 1 170 ? -3.655 -12.803 17.034 1.00 49.75 170 GLY A CA 1
ATOM 1299 C C . GLY A 1 170 ? -2.706 -13.168 15.880 1.00 49.75 170 GLY A C 1
ATOM 1300 O O . GLY A 1 170 ? -2.844 -14.216 15.261 1.00 49.75 170 GLY A O 1
ATOM 1301 N N . ALA A 1 171 ? -1.687 -12.335 15.634 1.00 33.78 171 ALA A N 1
ATOM 1302 C CA . ALA A 1 171 ? -0.651 -12.584 14.626 1.00 33.78 171 ALA A CA 1
ATOM 1303 C C . ALA A 1 171 ? 0.748 -12.171 15.139 1.00 33.78 171 ALA A C 1
ATOM 1305 O O . ALA A 1 171 ? 0.965 -10.982 15.343 1.00 33.78 171 ALA A O 1
ATOM 1306 N N . GLU A 1 172 ? 1.676 -13.130 15.328 1.00 27.89 172 GLU A N 1
ATOM 1307 C CA . GLU A 1 172 ? 3.147 -12.940 15.466 1.00 27.89 172 GLU A CA 1
ATOM 1308 C C . GLU A 1 172 ? 3.938 -14.217 15.024 1.00 27.89 172 GLU A C 1
ATOM 1310 O O . GLU A 1 172 ? 3.520 -15.313 15.389 1.00 27.89 172 GLU A O 1
ATOM 1315 N N . ASN A 1 173 ? 5.060 -14.021 14.278 1.00 29.36 173 ASN A N 1
ATOM 1316 C CA . ASN A 1 173 ? 6.314 -14.817 14.021 1.00 29.36 173 ASN A CA 1
ATOM 1317 C C . ASN A 1 173 ? 6.281 -16.312 13.576 1.00 29.36 173 ASN A C 1
ATOM 1319 O O . ASN A 1 173 ? 5.363 -17.031 13.944 1.00 29.36 173 ASN A O 1
ATOM 1323 N N . ASP A 1 174 ? 7.267 -16.943 12.895 1.00 27.61 174 ASP A N 1
ATOM 1324 C CA . ASP A 1 174 ? 8.500 -16.642 12.098 1.00 27.61 174 ASP A CA 1
ATOM 1325 C C . ASP A 1 174 ? 8.971 -18.008 11.483 1.00 27.61 174 ASP A C 1
ATOM 1327 O O . ASP A 1 174 ? 8.826 -19.021 12.177 1.00 27.61 174 ASP A O 1
ATOM 1331 N N . LEU A 1 175 ? 9.487 -18.119 10.233 1.00 34.75 175 LEU A N 1
ATOM 1332 C CA . LEU A 1 175 ? 9.960 -19.423 9.685 1.00 34.75 175 LEU A CA 1
ATOM 1333 C C . LEU A 1 175 ? 11.014 -19.367 8.549 1.00 34.75 175 LEU A C 1
ATOM 1335 O O . LEU A 1 175 ? 10.732 -19.416 7.357 1.00 34.75 175 LEU A O 1
ATOM 1339 N N . LYS A 1 176 ? 12.275 -19.428 8.975 1.00 29.50 176 LYS A N 1
ATOM 1340 C CA . LYS A 1 176 ? 13.516 -19.584 8.194 1.00 29.50 176 LYS A CA 1
ATOM 1341 C C . LYS A 1 176 ? 13.707 -20.962 7.516 1.00 29.50 176 LYS A C 1
ATOM 1343 O O . LYS A 1 176 ? 14.662 -21.152 6.769 1.00 29.50 176 LYS A O 1
ATOM 1348 N N . GLU A 1 177 ? 12.862 -21.954 7.786 1.00 35.56 177 GLU A N 1
ATOM 1349 C CA . GLU A 1 177 ? 13.167 -23.368 7.482 1.00 35.56 177 GLU A CA 1
ATOM 1350 C C . GLU A 1 177 ? 12.739 -23.845 6.076 1.00 35.56 177 GLU A C 1
ATOM 1352 O O . GLU A 1 177 ? 13.155 -24.915 5.632 1.00 35.56 177 GLU A O 1
ATOM 1357 N N . THR A 1 178 ? 11.956 -23.051 5.337 1.00 37.16 178 THR A N 1
ATOM 1358 C CA . THR A 1 178 ? 11.254 -23.527 4.125 1.00 37.16 178 THR A CA 1
ATOM 1359 C C . THR A 1 178 ? 12.009 -23.264 2.810 1.00 37.16 178 THR A C 1
ATOM 1361 O O . THR A 1 178 ? 11.881 -24.029 1.851 1.00 37.16 178 THR A O 1
ATOM 1364 N N . TYR A 1 179 ? 12.846 -22.223 2.750 1.00 36.47 179 TYR A N 1
ATOM 1365 C CA . TYR A 1 179 ? 1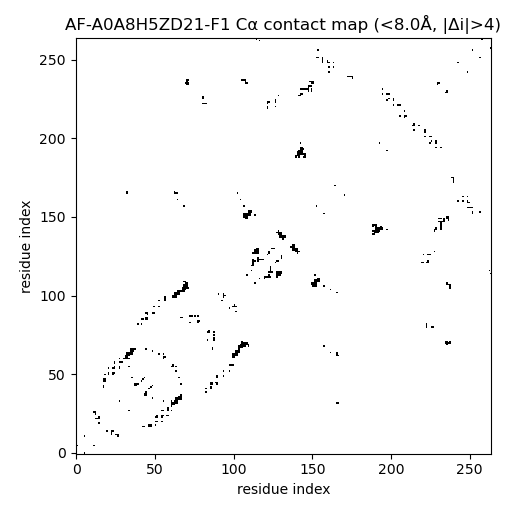3.434 -21.722 1.496 1.00 36.47 179 TYR A CA 1
ATOM 1366 C C . TYR A 1 179 ? 14.458 -22.675 0.846 1.00 36.47 179 TYR A C 1
ATOM 1368 O O . TYR A 1 179 ? 14.543 -22.784 -0.379 1.00 36.47 179 TYR A O 1
ATOM 1376 N N . GLU A 1 180 ? 15.221 -23.426 1.640 1.00 39.75 180 GLU A N 1
ATOM 1377 C CA . GLU A 1 180 ? 16.359 -24.203 1.125 1.00 39.75 180 GLU A CA 1
ATOM 1378 C C . GLU A 1 180 ? 15.951 -25.445 0.308 1.00 39.75 180 GLU A C 1
ATOM 1380 O O . GLU A 1 180 ? 16.781 -26.042 -0.382 1.00 39.75 180 GLU A O 1
ATOM 1385 N N . GLN A 1 181 ? 14.672 -25.831 0.322 1.00 41.09 181 GLN A N 1
ATOM 1386 C CA . GLN A 1 181 ? 14.218 -27.064 -0.324 1.00 41.09 181 GLN A CA 1
ATOM 1387 C C . GLN A 1 181 ? 13.931 -26.947 -1.833 1.00 41.09 181 GLN A C 1
ATOM 1389 O O . GLN A 1 181 ? 13.824 -27.982 -2.497 1.00 41.09 181 GLN A O 1
ATOM 1394 N N . LEU A 1 182 ? 13.790 -25.750 -2.424 1.00 33.56 182 LEU A N 1
ATOM 1395 C CA . LEU A 1 182 ? 12.973 -25.625 -3.645 1.00 33.56 182 LEU A CA 1
ATOM 1396 C C . LEU A 1 182 ? 13.630 -24.983 -4.896 1.00 33.56 182 LEU A C 1
ATOM 1398 O O . LEU A 1 182 ? 13.224 -23.927 -5.340 1.00 33.56 182 LEU A O 1
ATOM 1402 N N . ARG A 1 183 ? 14.398 -25.774 -5.665 1.00 38.12 183 ARG A N 1
ATOM 1403 C CA . ARG A 1 183 ? 14.249 -25.888 -7.156 1.00 38.12 183 ARG A CA 1
ATOM 1404 C C . ARG A 1 183 ? 15.125 -25.051 -8.117 1.00 38.12 183 ARG A C 1
ATOM 1406 O O . ARG A 1 183 ? 14.743 -23.998 -8.612 1.00 38.12 183 ARG A O 1
ATOM 1413 N N . GLY A 1 184 ? 16.187 -25.663 -8.640 1.00 44.00 184 GLY A N 1
ATOM 1414 C CA . GLY A 1 184 ? 16.930 -25.141 -9.801 1.00 44.00 184 GLY A CA 1
ATOM 1415 C C . GLY A 1 184 ? 16.309 -25.383 -11.201 1.00 44.00 184 GLY A C 1
ATOM 1416 O O . GLY A 1 184 ? 16.171 -26.538 -11.604 1.00 44.00 184 GLY A O 1
ATOM 1417 N N . SER A 1 185 ? 16.021 -24.322 -11.989 1.00 36.47 185 SER A N 1
ATOM 1418 C CA . SER A 1 185 ? 16.115 -24.224 -13.489 1.00 36.47 185 SER A CA 1
ATOM 1419 C C . SER A 1 185 ? 15.630 -22.853 -14.064 1.00 36.47 185 SER A C 1
ATOM 1421 O O . SER A 1 185 ? 15.141 -22.031 -13.301 1.00 36.47 185 SER A O 1
ATOM 1423 N N . LYS A 1 186 ? 15.863 -22.545 -15.371 1.00 32.03 186 LYS A N 1
ATOM 1424 C CA . LYS A 1 186 ? 16.095 -21.172 -15.933 1.00 32.03 186 LYS A CA 1
ATOM 1425 C C . LYS A 1 186 ? 15.024 -20.545 -16.871 1.00 32.03 186 LYS A C 1
ATOM 1427 O O . LYS A 1 186 ? 14.376 -21.254 -17.632 1.00 32.03 186 LYS A O 1
ATOM 1432 N N . CYS A 1 187 ? 14.995 -19.196 -16.884 1.00 31.12 187 CYS A N 1
ATOM 1433 C CA . CYS A 1 187 ? 14.173 -18.238 -17.669 1.00 31.12 187 CYS A CA 1
ATOM 1434 C C . CYS A 1 187 ? 15.053 -17.247 -18.503 1.00 31.12 187 CYS A C 1
ATOM 1436 O O . CYS A 1 187 ? 16.260 -17.173 -18.256 1.00 31.12 187 CYS A O 1
ATOM 1438 N N . HIS A 1 188 ? 14.483 -16.493 -19.468 1.00 35.84 188 HIS A N 1
ATOM 1439 C CA . HIS A 1 188 ? 15.185 -15.523 -20.344 1.00 35.84 188 HIS A CA 1
ATOM 1440 C C . HIS A 1 188 ? 14.849 -14.052 -20.037 1.00 35.84 188 HIS A C 1
ATOM 1442 O O . HIS A 1 188 ? 13.696 -13.701 -19.817 1.00 35.84 188 HIS A O 1
ATOM 1448 N N . ILE A 1 189 ? 15.880 -13.202 -20.067 1.00 36.78 189 ILE A N 1
ATOM 1449 C CA . ILE A 1 189 ? 15.917 -11.851 -19.490 1.00 36.78 189 ILE A CA 1
ATOM 1450 C C . ILE A 1 189 ? 16.467 -10.870 -20.527 1.00 36.78 189 ILE A C 1
ATOM 1452 O O . ILE A 1 189 ? 17.445 -11.182 -21.210 1.00 36.78 189 ILE A O 1
ATOM 1456 N N . ASN A 1 190 ? 15.868 -9.682 -20.610 1.00 35.81 190 ASN A N 1
ATOM 1457 C CA . ASN A 1 190 ? 16.413 -8.553 -21.354 1.00 35.81 190 ASN A CA 1
ATOM 1458 C C . ASN A 1 190 ? 16.879 -7.469 -20.374 1.00 35.81 190 ASN A C 1
ATOM 1460 O O . ASN A 1 190 ? 16.079 -6.973 -19.588 1.00 35.81 190 ASN A O 1
ATOM 1464 N N . HIS A 1 191 ? 18.162 -7.117 -20.423 1.00 47.12 191 HIS A N 1
ATOM 1465 C CA . HIS A 1 191 ? 18.791 -6.190 -19.481 1.00 47.12 191 HIS A CA 1
ATOM 1466 C C . HIS A 1 191 ? 18.817 -4.779 -20.058 1.00 47.12 191 HIS A C 1
ATOM 1468 O O . HIS A 1 191 ? 19.399 -4.566 -21.122 1.00 47.12 191 HIS A O 1
ATOM 1474 N N . ILE A 1 192 ? 18.220 -3.819 -19.359 1.00 46.44 192 ILE A N 1
ATOM 1475 C CA . ILE A 1 192 ? 18.075 -2.449 -19.873 1.00 46.44 192 ILE A CA 1
ATOM 1476 C C . ILE A 1 192 ? 19.175 -1.517 -19.367 1.00 46.44 192 ILE A C 1
ATOM 1478 O O . ILE A 1 192 ? 19.604 -0.630 -20.100 1.00 46.44 192 ILE A O 1
ATOM 1482 N N . MET A 1 193 ? 19.674 -1.743 -18.151 1.00 64.94 193 MET A N 1
ATOM 1483 C CA . MET A 1 193 ? 20.836 -1.056 -17.575 1.00 64.94 193 MET A CA 1
ATOM 1484 C C . MET A 1 193 ? 21.305 -1.777 -16.308 1.00 64.94 193 MET A C 1
ATOM 1486 O O . MET A 1 193 ? 20.547 -2.545 -15.714 1.00 64.94 193 MET A O 1
ATOM 1490 N N . ASP A 1 194 ? 22.539 -1.531 -15.872 1.00 76.19 194 ASP A N 1
ATOM 1491 C CA . ASP A 1 194 ? 23.030 -2.022 -14.583 1.00 76.19 194 ASP A CA 1
ATOM 1492 C C . ASP A 1 194 ? 22.566 -1.137 -13.404 1.00 76.19 194 ASP A C 1
ATOM 1494 O O . ASP A 1 194 ? 22.227 0.038 -13.571 1.00 76.19 194 ASP A O 1
ATOM 1498 N N . VAL A 1 195 ? 22.557 -1.709 -12.194 1.00 68.81 195 VAL A N 1
ATOM 1499 C CA . VAL A 1 195 ? 22.089 -1.037 -10.966 1.00 68.81 195 VAL A CA 1
ATOM 1500 C C . VAL A 1 195 ? 22.925 0.194 -10.622 1.00 68.81 195 VAL A C 1
ATOM 1502 O O . VAL A 1 195 ? 22.373 1.181 -10.142 1.00 68.81 195 VAL A O 1
ATOM 1505 N N . ALA A 1 196 ? 24.240 0.173 -10.863 1.00 78.69 196 ALA A N 1
ATOM 1506 C CA . ALA A 1 196 ? 25.106 1.301 -10.524 1.00 78.69 196 ALA A CA 1
ATOM 1507 C C . ALA A 1 196 ? 24.785 2.518 -11.403 1.00 78.69 196 ALA A C 1
ATOM 1509 O O . ALA A 1 196 ? 24.660 3.630 -10.888 1.00 78.69 196 ALA A O 1
ATOM 1510 N N . THR A 1 197 ? 24.562 2.290 -12.698 1.00 78.38 197 THR A N 1
ATOM 1511 C CA . THR A 1 197 ? 24.091 3.307 -13.645 1.00 78.38 197 THR A CA 1
ATOM 1512 C C . THR A 1 197 ? 22.712 3.836 -13.246 1.00 78.38 197 THR A C 1
ATOM 1514 O O . THR A 1 197 ? 22.514 5.050 -13.202 1.00 78.38 197 THR A O 1
ATOM 1517 N N . CYS A 1 198 ? 21.771 2.962 -12.867 1.00 76.88 198 CYS A N 1
ATOM 1518 C CA . CYS A 1 198 ? 20.444 3.397 -12.420 1.00 76.88 198 CYS A CA 1
ATOM 1519 C C . CYS A 1 198 ? 20.506 4.239 -11.129 1.00 76.88 198 CYS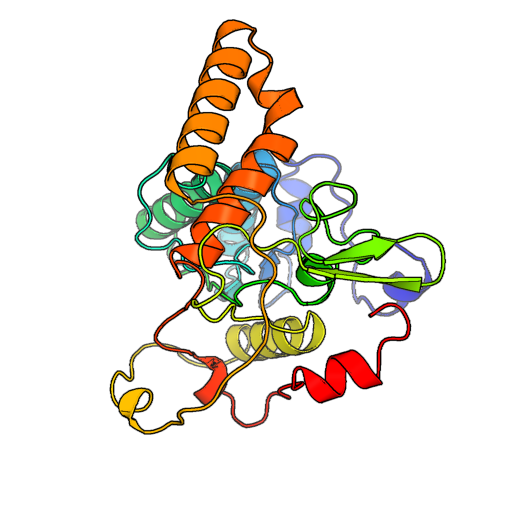 A C 1
ATOM 1521 O O . CYS A 1 198 ? 19.880 5.295 -11.054 1.00 76.88 198 CYS A O 1
ATOM 1523 N N . LYS A 1 199 ? 21.333 3.850 -10.146 1.00 81.12 199 LYS A N 1
ATOM 1524 C CA . LYS A 1 199 ? 21.564 4.629 -8.915 1.00 81.12 199 LYS A CA 1
ATOM 1525 C C . LYS A 1 199 ? 22.164 6.009 -9.196 1.00 81.12 199 LYS A C 1
ATOM 1527 O O . LYS A 1 199 ? 21.725 6.982 -8.592 1.00 81.12 199 LYS A O 1
ATOM 1532 N N . GLN A 1 200 ? 23.108 6.119 -10.134 1.00 84.31 200 GLN A N 1
ATOM 1533 C CA . GLN A 1 200 ? 23.646 7.419 -10.559 1.00 84.31 200 GLN A CA 1
ATOM 1534 C C . GLN A 1 200 ? 22.581 8.297 -11.225 1.00 84.31 200 GLN A C 1
ATOM 1536 O O . GLN A 1 200 ? 22.529 9.496 -10.967 1.00 84.31 200 GLN A O 1
ATOM 1541 N N . MET A 1 201 ? 21.709 7.709 -12.051 1.00 81.56 201 MET A N 1
ATOM 1542 C CA . MET A 1 201 ? 20.600 8.438 -12.674 1.00 81.56 201 MET A CA 1
ATOM 1543 C C . MET A 1 201 ? 19.579 8.930 -11.644 1.00 81.56 201 MET A C 1
ATOM 1545 O O . MET A 1 201 ? 19.098 10.054 -11.768 1.00 81.56 201 MET A O 1
ATOM 1549 N N . ILE A 1 202 ? 19.269 8.117 -10.628 1.00 82.38 202 ILE A N 1
ATOM 1550 C CA . ILE A 1 202 ? 18.407 8.512 -9.506 1.00 82.38 202 ILE A CA 1
ATOM 1551 C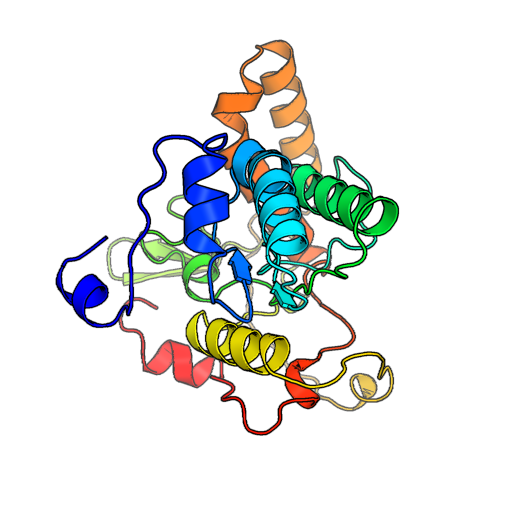 C . ILE A 1 202 ? 19.027 9.695 -8.758 1.00 82.38 202 ILE A C 1
ATOM 1553 O O . ILE A 1 202 ? 18.336 10.686 -8.527 1.00 82.38 202 ILE A O 1
ATOM 1557 N N . GLU A 1 203 ? 20.318 9.624 -8.425 1.00 85.81 203 GLU A N 1
ATOM 1558 C CA . GLU A 1 203 ? 21.005 10.692 -7.691 1.00 85.81 203 GLU A CA 1
ATOM 1559 C C . GLU A 1 203 ? 21.031 12.001 -8.488 1.00 85.81 203 GLU A C 1
ATOM 1561 O O . GLU A 1 203 ? 20.604 13.035 -7.981 1.00 85.81 203 GLU A O 1
ATOM 1566 N N . GLN A 1 204 ? 21.403 11.953 -9.771 1.00 85.94 204 GLN A N 1
ATOM 1567 C CA . GLN A 1 204 ? 21.387 13.137 -10.635 1.00 85.94 204 GLN A CA 1
ATOM 1568 C C . GLN A 1 204 ? 19.973 13.719 -10.772 1.00 85.94 204 GLN A C 1
ATOM 1570 O O . GLN A 1 204 ? 19.787 14.933 -10.703 1.00 85.94 204 GLN A O 1
ATOM 1575 N N . ALA A 1 205 ? 18.954 12.868 -10.940 1.00 83.69 205 ALA A N 1
ATOM 1576 C CA . ALA A 1 205 ? 17.571 13.322 -11.042 1.00 83.69 205 ALA A CA 1
ATOM 1577 C C . ALA A 1 205 ? 17.080 13.976 -9.738 1.00 83.69 205 ALA A C 1
ATOM 1579 O O . ALA A 1 205 ? 16.330 14.957 -9.802 1.00 83.69 205 ALA A O 1
ATOM 1580 N N . ARG A 1 206 ? 17.512 13.473 -8.571 1.00 83.75 206 ARG A N 1
ATOM 1581 C CA . ARG A 1 206 ? 17.258 14.083 -7.256 1.00 83.75 206 ARG A CA 1
ATOM 1582 C C . ARG A 1 206 ? 17.958 15.433 -7.130 1.00 83.75 206 ARG A C 1
ATOM 1584 O O . ARG A 1 206 ? 17.284 16.418 -6.828 1.00 83.75 206 ARG A O 1
ATOM 1591 N N . GLU A 1 207 ? 19.261 15.500 -7.398 1.00 86.44 207 GLU A N 1
ATOM 1592 C CA . GLU A 1 207 ? 20.053 16.736 -7.328 1.00 86.44 207 GLU A CA 1
ATOM 1593 C C . GLU A 1 207 ? 19.473 17.829 -8.234 1.00 86.44 207 GLU A C 1
ATOM 1595 O O . GLU A 1 207 ? 19.233 18.951 -7.780 1.00 86.44 207 GLU A O 1
ATOM 1600 N N . ASP A 1 208 ? 19.149 17.491 -9.482 1.00 86.19 208 ASP A N 1
ATOM 1601 C CA . ASP A 1 208 ? 18.552 18.420 -10.443 1.00 86.19 208 ASP A CA 1
ATOM 1602 C C . ASP A 1 208 ? 17.170 18.906 -9.979 1.00 86.19 208 ASP A C 1
ATOM 1604 O O . ASP A 1 208 ? 16.835 20.091 -10.097 1.00 86.19 208 ASP A O 1
ATOM 1608 N N . ALA A 1 209 ? 16.335 18.005 -9.453 1.00 82.88 209 ALA A N 1
ATOM 1609 C CA . ALA A 1 209 ? 14.994 18.350 -8.991 1.00 82.88 209 ALA A CA 1
ATOM 1610 C C . ALA A 1 209 ? 15.020 19.203 -7.711 1.00 82.88 209 ALA A C 1
ATOM 1612 O O . ALA A 1 209 ? 14.208 20.121 -7.574 1.00 82.88 209 ALA A O 1
ATOM 1613 N N . ILE A 1 210 ? 15.969 18.956 -6.806 1.00 85.06 210 ILE A N 1
ATOM 1614 C CA . ILE A 1 210 ? 16.206 19.780 -5.614 1.00 85.06 210 ILE A CA 1
ATOM 1615 C C . ILE A 1 210 ? 16.743 21.154 -6.022 1.00 85.06 210 ILE A C 1
ATOM 1617 O O . ILE A 1 210 ? 16.182 22.171 -5.614 1.00 85.06 210 ILE A O 1
ATOM 1621 N N . GLY A 1 211 ? 17.775 21.202 -6.869 1.00 82.19 211 GLY A N 1
ATOM 1622 C CA . GLY A 1 211 ? 18.401 22.447 -7.324 1.00 82.19 211 GLY A CA 1
ATOM 1623 C C . GLY A 1 211 ? 17.446 23.369 -8.087 1.00 82.19 211 GLY A C 1
ATOM 1624 O O . GLY A 1 211 ? 17.612 24.587 -8.069 1.00 82.19 211 GLY A O 1
ATOM 1625 N N . THR A 1 212 ? 16.411 22.801 -8.710 1.00 86.00 212 THR A N 1
ATOM 1626 C CA . THR A 1 212 ? 15.347 23.553 -9.394 1.00 86.00 212 THR A CA 1
ATOM 1627 C C . THR A 1 212 ? 14.107 23.818 -8.531 1.00 86.00 212 THR A C 1
ATOM 1629 O O . THR A 1 212 ? 13.231 24.560 -8.967 1.00 86.00 212 THR A O 1
ATOM 1632 N N . GLY A 1 213 ? 14.010 23.256 -7.318 1.00 79.44 213 GLY A N 1
ATOM 1633 C CA . GLY A 1 213 ? 12.821 23.357 -6.453 1.00 79.44 213 GLY A CA 1
ATOM 1634 C C . GLY A 1 213 ? 11.608 22.547 -6.941 1.00 79.44 213 GLY A C 1
ATOM 1635 O O . GLY A 1 213 ? 10.496 22.692 -6.432 1.00 79.44 213 GLY A O 1
ATOM 1636 N N . GLU A 1 214 ? 11.807 21.673 -7.924 1.00 85.38 214 GLU A N 1
ATOM 1637 C CA . GLU A 1 214 ? 10.764 20.942 -8.650 1.00 85.38 214 GLU A CA 1
ATOM 1638 C C . GLU A 1 214 ? 10.636 19.480 -8.202 1.00 85.38 214 GLU A C 1
ATOM 1640 O O . GLU A 1 214 ? 9.941 18.696 -8.854 1.00 85.38 214 GLU A O 1
ATOM 1645 N N . LEU A 1 215 ? 11.270 19.107 -7.081 1.00 79.69 215 LEU A N 1
ATOM 1646 C CA . LEU A 1 215 ? 11.211 17.750 -6.526 1.00 79.69 215 LEU A CA 1
ATOM 1647 C C . LEU A 1 215 ? 9.771 17.239 -6.452 1.00 79.69 215 LEU A C 1
ATOM 1649 O O . LEU A 1 215 ? 9.486 16.183 -6.996 1.00 79.69 215 LEU A O 1
ATOM 1653 N N . HIS A 1 216 ? 8.845 18.040 -5.923 1.00 71.06 216 HIS A N 1
ATOM 1654 C CA . HIS A 1 216 ? 7.424 17.695 -5.826 1.00 71.06 216 HIS A CA 1
ATOM 1655 C C . HIS A 1 216 ? 6.764 17.310 -7.167 1.00 71.06 216 HIS A C 1
ATOM 1657 O O . HIS A 1 216 ? 5.903 16.437 -7.186 1.00 71.06 216 HIS A O 1
ATOM 1663 N N . LYS A 1 217 ? 7.161 17.920 -8.297 1.00 75.62 217 LYS A N 1
ATOM 1664 C CA . LYS A 1 217 ? 6.595 17.599 -9.622 1.00 75.62 217 LYS A CA 1
ATOM 1665 C C . LYS A 1 217 ? 7.256 16.382 -10.258 1.00 75.62 217 LYS A C 1
ATOM 1667 O O . LYS A 1 217 ? 6.607 15.638 -10.987 1.00 75.62 217 LYS A O 1
ATOM 1672 N N . ARG A 1 218 ? 8.557 16.204 -10.022 1.00 77.69 218 ARG A N 1
ATOM 1673 C CA . ARG A 1 218 ? 9.375 15.155 -10.658 1.00 77.69 218 ARG A CA 1
ATOM 1674 C C . ARG A 1 218 ? 9.424 13.860 -9.854 1.00 77.69 218 ARG A C 1
ATOM 1676 O O . ARG A 1 218 ? 9.821 12.831 -10.393 1.00 77.69 218 ARG A O 1
ATOM 1683 N N . PHE A 1 219 ? 8.981 13.914 -8.601 1.00 69.56 219 PHE A N 1
ATOM 1684 C CA . PHE A 1 219 ? 9.036 12.831 -7.631 1.00 69.56 219 PHE A CA 1
ATOM 1685 C C . PHE A 1 219 ? 8.513 11.505 -8.181 1.00 69.56 219 PHE A C 1
ATOM 1687 O O . PHE A 1 219 ? 9.208 10.499 -8.107 1.00 69.56 219 PHE A O 1
ATOM 1694 N N . LYS A 1 220 ? 7.338 11.518 -8.824 1.00 66.88 220 LYS A N 1
ATOM 1695 C CA . LYS A 1 220 ? 6.692 10.305 -9.346 1.00 66.88 220 LYS A CA 1
ATOM 1696 C C . LYS A 1 220 ? 7.575 9.531 -10.337 1.00 66.88 220 LYS A C 1
ATOM 1698 O O . LYS A 1 220 ? 7.645 8.309 -10.273 1.00 66.88 220 LYS A O 1
ATOM 1703 N N . ASN A 1 221 ? 8.299 10.240 -11.205 1.00 68.88 221 ASN A N 1
ATOM 1704 C CA . ASN A 1 221 ? 9.186 9.621 -12.195 1.00 68.88 221 ASN A CA 1
ATOM 1705 C C . ASN A 1 221 ? 10.481 9.095 -11.557 1.00 68.88 221 ASN A C 1
ATOM 1707 O O . ASN A 1 221 ? 10.991 8.057 -11.967 1.00 68.88 221 ASN A O 1
ATOM 1711 N N . ILE A 1 222 ? 11.001 9.798 -10.545 1.00 77.44 222 ILE A N 1
ATOM 1712 C CA . ILE A 1 222 ? 12.188 9.376 -9.785 1.00 77.44 222 ILE A CA 1
ATOM 1713 C C . ILE A 1 222 ? 11.871 8.099 -8.995 1.00 77.44 222 ILE A C 1
ATOM 1715 O O . ILE A 1 222 ? 12.630 7.135 -9.049 1.00 77.44 222 ILE A O 1
ATOM 1719 N N . VAL A 1 223 ? 10.712 8.058 -8.334 1.00 72.19 223 VAL A N 1
ATOM 1720 C CA . VAL A 1 223 ? 10.251 6.913 -7.537 1.00 72.19 223 VAL A CA 1
ATOM 1721 C C . VAL A 1 223 ? 10.094 5.644 -8.381 1.00 72.19 223 VAL A C 1
ATOM 1723 O O . VAL A 1 223 ? 10.466 4.569 -7.919 1.00 72.19 223 VAL A O 1
ATOM 1726 N N . GLY A 1 224 ? 9.628 5.741 -9.632 1.00 68.25 224 GLY A N 1
ATOM 1727 C CA . GLY A 1 224 ? 9.563 4.583 -10.538 1.00 68.25 224 GLY A CA 1
ATOM 1728 C C . GLY A 1 224 ? 10.929 3.919 -10.771 1.00 68.25 224 GLY A C 1
ATOM 1729 O O . GLY A 1 224 ? 11.042 2.694 -10.718 1.00 68.25 224 GLY A O 1
ATOM 1730 N N . LEU A 1 225 ? 11.986 4.722 -10.947 1.00 70.25 225 LEU A N 1
ATOM 1731 C CA . LEU A 1 225 ? 13.363 4.230 -11.095 1.00 70.25 225 LEU A CA 1
ATOM 1732 C C . LEU A 1 225 ? 13.905 3.645 -9.788 1.00 70.25 225 LEU A C 1
ATOM 1734 O O . LEU A 1 225 ? 14.544 2.594 -9.807 1.00 70.25 225 LEU A O 1
ATOM 1738 N N . VAL A 1 226 ? 13.610 4.292 -8.655 1.00 75.12 226 VAL A N 1
ATOM 1739 C CA . VAL A 1 226 ? 13.951 3.775 -7.322 1.00 75.12 226 VAL A CA 1
ATOM 1740 C C . VAL A 1 226 ? 13.330 2.392 -7.126 1.00 75.12 226 VAL A C 1
ATOM 1742 O O . VAL A 1 226 ? 14.049 1.444 -6.829 1.00 75.12 226 VAL A O 1
ATOM 1745 N N . TYR A 1 227 ? 12.033 2.221 -7.384 1.00 66.62 227 TYR A N 1
ATOM 1746 C CA . TYR A 1 227 ? 11.383 0.914 -7.265 1.00 66.62 227 TYR A CA 1
ATOM 1747 C C . TYR A 1 227 ? 12.030 -0.160 -8.131 1.00 66.62 227 TYR A C 1
ATOM 1749 O O . TYR A 1 227 ? 12.240 -1.276 -7.660 1.00 66.62 227 TYR A O 1
ATOM 1757 N N . ALA A 1 228 ? 12.401 0.179 -9.360 1.00 66.62 228 ALA A N 1
ATOM 1758 C CA . ALA A 1 228 ? 13.034 -0.765 -10.263 1.00 66.62 228 ALA A CA 1
ATOM 1759 C C . ALA A 1 228 ? 14.440 -1.208 -9.800 1.00 66.62 228 ALA A C 1
ATOM 1761 O O . ALA A 1 228 ? 14.801 -2.366 -10.008 1.00 66.62 228 ALA A O 1
ATOM 1762 N N . VAL A 1 229 ? 15.200 -0.355 -9.099 1.00 71.06 229 VAL A N 1
ATOM 1763 C CA . VAL A 1 229 ? 16.457 -0.758 -8.433 1.00 71.06 229 VAL A CA 1
ATOM 1764 C C . VAL A 1 229 ? 16.194 -1.706 -7.263 1.00 71.06 229 VAL A C 1
ATOM 1766 O O . VAL A 1 229 ? 16.851 -2.737 -7.147 1.00 71.06 229 VAL A O 1
ATOM 1769 N N . PHE A 1 230 ? 15.205 -1.401 -6.424 1.00 65.88 230 PHE A N 1
ATOM 1770 C CA . PHE A 1 230 ? 14.899 -2.196 -5.228 1.00 65.88 230 PHE A CA 1
ATOM 1771 C C . PHE A 1 230 ? 14.334 -3.580 -5.556 1.00 65.88 230 PHE A C 1
ATOM 1773 O O . PHE A 1 230 ? 14.522 -4.522 -4.784 1.00 65.88 230 PHE A O 1
ATOM 1780 N N . LEU A 1 231 ? 13.674 -3.720 -6.708 1.00 61.16 231 LEU A N 1
ATOM 1781 C CA . LEU A 1 231 ? 13.262 -5.016 -7.241 1.00 61.16 231 LEU A CA 1
ATOM 1782 C C . LEU A 1 231 ? 14.471 -5.905 -7.585 1.00 61.16 231 LEU A C 1
ATOM 1784 O O . LEU A 1 231 ? 14.449 -7.087 -7.247 1.00 61.16 231 LEU A O 1
ATOM 1788 N N . ASP A 1 232 ? 15.538 -5.364 -8.191 1.00 66.06 232 ASP A N 1
ATOM 1789 C CA . ASP A 1 232 ? 16.761 -6.140 -8.486 1.00 66.06 232 ASP A CA 1
ATOM 1790 C C . ASP A 1 232 ? 17.570 -6.450 -7.218 1.00 66.06 232 ASP A C 1
ATOM 1792 O O . ASP A 1 232 ? 18.101 -7.552 -7.085 1.00 66.06 232 ASP A O 1
ATOM 1796 N N . GLU A 1 233 ? 17.607 -5.534 -6.246 1.00 70.62 233 GLU A N 1
ATOM 1797 C CA . GLU A 1 233 ? 18.279 -5.760 -4.954 1.00 70.62 233 GLU A CA 1
ATOM 1798 C C . GLU A 1 233 ? 17.525 -6.738 -4.039 1.00 70.62 233 GLU A C 1
ATOM 1800 O O . GLU A 1 233 ? 18.048 -7.152 -3.005 1.00 70.62 233 GLU A O 1
ATOM 1805 N N . GLY A 1 234 ? 16.317 -7.152 -4.435 1.00 55.81 234 GLY A N 1
ATOM 1806 C CA . GLY A 1 234 ? 15.522 -8.139 -3.712 1.00 55.81 234 GLY A CA 1
ATOM 1807 C C . GLY A 1 234 ? 14.877 -7.593 -2.446 1.00 55.81 234 GLY A C 1
ATOM 1808 O O . GLY A 1 234 ? 14.409 -8.382 -1.634 1.00 55.81 234 GLY A O 1
ATOM 1809 N N . CYS A 1 235 ? 14.803 -6.270 -2.278 1.00 64.12 235 CYS A N 1
ATOM 1810 C CA . CYS A 1 235 ? 14.181 -5.644 -1.108 1.00 64.12 235 CYS A CA 1
ATOM 1811 C C . CYS A 1 235 ? 12.676 -5.936 -1.004 1.00 64.12 235 CYS A C 1
ATOM 1813 O O . CYS A 1 235 ? 12.125 -5.848 0.084 1.00 64.12 235 CYS A O 1
ATOM 1815 N N . TYR A 1 236 ? 12.046 -6.316 -2.122 1.00 54.16 236 TYR A N 1
ATOM 1816 C CA . TYR A 1 236 ? 10.654 -6.772 -2.201 1.00 54.16 236 TYR A CA 1
ATOM 1817 C C . TYR A 1 236 ? 10.429 -8.211 -1.743 1.00 54.16 236 TYR A C 1
ATOM 1819 O O . TYR A 1 236 ? 9.279 -8.595 -1.534 1.00 54.16 236 TYR A O 1
ATOM 1827 N N . ASN A 1 237 ? 11.491 -9.005 -1.590 1.00 57.62 237 ASN A N 1
ATOM 1828 C CA . ASN A 1 237 ? 11.391 -10.355 -1.052 1.00 57.62 237 ASN A CA 1
ATOM 1829 C C . ASN A 1 237 ? 11.141 -10.261 0.450 1.00 57.62 237 ASN A C 1
ATOM 1831 O O . ASN A 1 237 ? 12.055 -9.994 1.226 1.00 57.62 237 ASN A O 1
ATOM 1835 N N . ILE A 1 238 ? 9.880 -10.443 0.829 1.00 59.16 238 ILE A N 1
ATOM 1836 C CA . ILE A 1 238 ? 9.443 -10.413 2.219 1.00 59.16 238 ILE A CA 1
ATOM 1837 C C . ILE A 1 238 ? 9.672 -11.800 2.811 1.00 59.16 238 ILE A C 1
ATOM 1839 O O . ILE A 1 238 ? 9.144 -12.789 2.304 1.00 59.16 238 ILE A O 1
ATOM 1843 N N . GLU A 1 239 ? 10.457 -11.853 3.878 1.00 53.22 239 GLU A N 1
ATOM 1844 C CA . GLU A 1 239 ? 10.714 -13.057 4.661 1.00 53.22 239 GLU A CA 1
ATOM 1845 C C . GLU A 1 239 ? 10.523 -12.708 6.146 1.00 53.22 239 GLU A C 1
ATOM 1847 O O . GLU A 1 239 ? 11.196 -11.792 6.627 1.00 53.22 239 GLU A O 1
ATOM 1852 N N . PRO A 1 240 ? 9.647 -13.414 6.887 1.00 56.50 240 PRO A N 1
ATOM 1853 C CA . PRO A 1 240 ? 8.829 -14.559 6.463 1.00 56.50 240 PRO A CA 1
ATOM 1854 C C . PRO A 1 240 ? 7.582 -14.170 5.636 1.00 56.50 240 PRO A C 1
ATOM 1856 O O . PRO A 1 240 ? 7.040 -13.076 5.778 1.00 56.50 240 PRO A O 1
ATOM 1859 N N . VAL A 1 241 ? 7.071 -15.098 4.811 1.00 65.00 241 VAL A N 1
ATOM 1860 C CA . VAL A 1 241 ? 5.787 -14.940 4.096 1.00 65.00 241 VAL A CA 1
ATOM 1861 C C . VAL A 1 241 ? 4.619 -15.436 4.955 1.00 65.00 241 VAL A C 1
ATOM 1863 O O . VAL A 1 241 ? 4.411 -16.635 5.136 1.00 65.00 241 VAL A O 1
ATOM 1866 N N . ASP A 1 242 ? 3.781 -14.510 5.415 1.00 65.19 242 ASP A N 1
ATOM 1867 C CA . ASP A 1 242 ? 2.652 -14.808 6.308 1.00 65.19 242 ASP A CA 1
ATOM 1868 C C . ASP A 1 242 ? 1.457 -15.512 5.640 1.00 65.19 242 ASP A C 1
ATOM 1870 O O . ASP A 1 242 ? 0.541 -15.959 6.333 1.00 65.19 242 ASP A O 1
ATOM 1874 N N . ALA A 1 243 ? 1.461 -15.673 4.311 1.00 65.56 243 ALA A N 1
ATOM 1875 C CA . ALA A 1 243 ? 0.393 -16.345 3.561 1.00 65.56 243 ALA A CA 1
ATOM 1876 C C . ALA A 1 243 ? 0.096 -17.766 4.079 1.00 65.56 243 ALA A C 1
ATOM 1878 O O . ALA A 1 243 ? -1.034 -18.246 3.975 1.00 65.56 243 ALA A O 1
ATOM 1879 N N . GLU A 1 244 ? 1.084 -18.452 4.660 1.00 68.56 244 GLU A N 1
ATOM 1880 C CA . GLU A 1 244 ? 0.928 -19.790 5.247 1.00 68.56 244 GLU A CA 1
ATOM 1881 C C . GLU A 1 244 ? 0.035 -19.826 6.491 1.00 68.56 244 GLU A C 1
ATOM 1883 O O . GLU A 1 244 ? -0.575 -20.860 6.764 1.00 68.56 244 GLU A O 1
ATOM 1888 N N . LYS A 1 245 ? -0.124 -18.699 7.195 1.00 64.75 245 LYS A N 1
ATOM 1889 C CA . LYS A 1 245 ? -1.031 -18.575 8.348 1.00 64.75 245 LYS A CA 1
ATOM 1890 C C . LYS A 1 245 ? -2.507 -18.667 7.943 1.00 64.75 245 LYS A C 1
ATOM 1892 O O . LYS A 1 245 ? -3.356 -18.942 8.787 1.00 64.75 245 LYS A O 1
ATOM 1897 N N . PHE A 1 246 ? -2.803 -18.472 6.656 1.00 71.50 246 PHE A N 1
ATOM 1898 C CA . PHE A 1 246 ? -4.151 -18.470 6.096 1.00 71.50 246 PHE A CA 1
ATOM 1899 C C . PHE A 1 246 ? -4.230 -19.441 4.907 1.00 71.50 246 PHE A C 1
ATOM 1901 O O . PHE A 1 246 ? -4.277 -19.014 3.754 1.00 71.50 246 PHE A O 1
ATOM 1908 N N . PRO A 1 247 ? -4.214 -20.764 5.159 1.00 75.62 247 PRO A N 1
ATOM 1909 C CA . PRO A 1 247 ? -4.182 -21.772 4.095 1.00 75.62 247 PRO A CA 1
ATOM 1910 C C . PRO A 1 247 ? -5.444 -21.776 3.224 1.00 75.62 247 PRO A C 1
ATOM 1912 O O . PRO A 1 247 ? -5.394 -22.246 2.091 1.00 75.62 247 PRO A O 1
ATOM 1915 N N . ASP A 1 248 ? -6.549 -21.244 3.749 1.00 74.56 248 ASP A N 1
ATOM 1916 C CA . ASP A 1 248 ? -7.837 -21.171 3.061 1.00 74.56 248 ASP A CA 1
ATOM 1917 C C . ASP A 1 248 ? -7.984 -19.916 2.183 1.00 74.56 248 ASP A C 1
ATOM 1919 O O . ASP A 1 248 ? -8.971 -19.806 1.457 1.00 74.56 248 ASP A O 1
ATOM 1923 N N . VAL A 1 249 ? -7.027 -18.977 2.233 1.00 72.75 249 VAL A N 1
ATOM 1924 C CA . VAL A 1 249 ? -7.014 -17.812 1.338 1.00 72.75 249 VAL A CA 1
ATOM 1925 C C . VAL A 1 249 ? -6.461 -18.245 -0.028 1.00 72.75 249 VAL A C 1
ATOM 1927 O O . VAL A 1 249 ? -5.350 -18.791 -0.084 1.00 72.75 249 VAL A O 1
ATOM 1930 N N . PRO A 1 250 ? -7.217 -18.035 -1.123 1.00 71.31 250 PRO A N 1
ATOM 1931 C CA . PRO A 1 250 ? -6.777 -18.255 -2.492 1.00 71.31 250 PRO A CA 1
ATOM 1932 C C . PRO A 1 250 ? -5.388 -17.694 -2.792 1.00 71.31 250 PRO A C 1
ATOM 1934 O O . PRO A 1 250 ? -4.957 -16.665 -2.274 1.00 71.31 250 PRO A O 1
ATOM 1937 N N . ARG A 1 251 ? -4.661 -18.419 -3.643 1.00 72.56 251 ARG A N 1
ATOM 1938 C CA . ARG A 1 251 ? -3.337 -18.019 -4.119 1.00 72.56 251 ARG A CA 1
ATOM 1939 C C . ARG A 1 251 ? -3.315 -18.170 -5.620 1.00 72.56 251 ARG A C 1
ATOM 1941 O O . ARG A 1 251 ? -3.023 -19.254 -6.131 1.00 72.56 251 ARG A O 1
ATOM 1948 N N . THR A 1 252 ? -3.635 -17.090 -6.315 1.00 68.38 252 THR A N 1
ATOM 1949 C CA . THR A 1 252 ? -3.603 -17.080 -7.768 1.00 68.38 252 THR A CA 1
ATOM 1950 C C . THR A 1 252 ? -2.156 -17.182 -8.225 1.00 68.38 252 THR A C 1
ATOM 1952 O O . THR A 1 252 ? -1.317 -16.312 -7.988 1.00 68.38 252 THR A O 1
ATOM 1955 N N . THR A 1 253 ? -1.830 -18.276 -8.901 1.00 65.19 253 THR A N 1
ATOM 1956 C CA . THR A 1 253 ? -0.505 -18.447 -9.486 1.00 65.19 253 THR A CA 1
ATOM 1957 C C . THR A 1 253 ? -0.309 -17.483 -10.655 1.00 65.19 253 THR A C 1
ATOM 1959 O O . THR A 1 253 ? -1.255 -17.092 -11.339 1.00 65.19 253 THR A O 1
ATOM 1962 N N . LEU A 1 254 ? 0.949 -17.167 -10.981 1.00 46.50 254 LEU A N 1
ATOM 1963 C CA . LEU A 1 254 ? 1.285 -16.344 -12.154 1.00 46.50 254 LEU A CA 1
ATOM 1964 C C . LEU A 1 254 ? 0.646 -16.876 -13.439 1.00 46.50 254 LEU A C 1
ATOM 1966 O O . LEU A 1 254 ? 0.169 -16.116 -14.276 1.00 46.50 254 LEU A O 1
ATOM 1970 N N . LYS A 1 255 ? 0.618 -18.204 -13.579 1.00 52.88 255 LYS A N 1
ATOM 1971 C CA . LYS A 1 255 ? 0.009 -18.877 -14.722 1.00 52.88 255 LYS A CA 1
ATOM 1972 C C . LYS A 1 255 ? -1.497 -18.620 -14.791 1.00 52.88 255 LYS A C 1
ATOM 1974 O O . LYS A 1 255 ? -2.002 -18.361 -15.878 1.00 52.88 255 LYS A O 1
ATOM 1979 N N . GLU A 1 256 ? -2.201 -18.721 -13.668 1.00 59.19 256 GLU A N 1
ATOM 1980 C CA . GLU A 1 256 ? -3.647 -18.475 -13.604 1.00 59.19 256 GLU A CA 1
ATOM 1981 C C . GLU A 1 256 ? -3.971 -17.013 -13.912 1.00 59.19 256 GLU A C 1
ATOM 1983 O O . GLU A 1 256 ? -4.843 -16.759 -14.740 1.00 59.19 256 GLU A O 1
ATOM 1988 N N . TYR A 1 257 ? -3.205 -16.068 -13.356 1.00 55.56 257 TYR A N 1
ATOM 1989 C CA . TYR A 1 257 ? -3.383 -14.641 -13.632 1.00 55.56 257 TYR A CA 1
ATOM 1990 C C . TYR A 1 257 ? -3.199 -14.305 -15.120 1.00 55.56 257 TYR A C 1
ATOM 1992 O O . TYR A 1 257 ? -4.044 -13.633 -15.709 1.00 55.56 257 TYR A O 1
ATOM 2000 N N . ILE A 1 258 ? -2.131 -14.815 -15.748 1.00 53.22 258 ILE A N 1
ATOM 2001 C CA . ILE A 1 258 ? -1.865 -14.601 -17.182 1.00 53.22 258 ILE A CA 1
ATOM 2002 C C . ILE A 1 258 ? -2.996 -15.179 -18.042 1.00 53.22 258 ILE A C 1
ATOM 2004 O O . ILE A 1 258 ? -3.433 -14.543 -18.994 1.00 53.22 258 ILE A O 1
ATOM 2008 N N . LEU A 1 259 ? -3.489 -16.381 -17.726 1.00 56.56 259 LEU A N 1
ATOM 2009 C CA . LEU A 1 259 ? -4.549 -17.021 -18.514 1.00 56.56 259 LEU A CA 1
ATOM 2010 C C . LEU A 1 259 ? -5.901 -16.305 -18.400 1.00 56.56 259 LEU A C 1
ATOM 2012 O O . LEU A 1 259 ? -6.695 -16.368 -19.337 1.00 56.56 259 LEU A O 1
ATOM 2016 N N . ALA A 1 260 ? -6.172 -15.661 -17.265 1.00 66.38 260 ALA A N 1
ATOM 2017 C CA . ALA A 1 260 ? -7.437 -14.985 -16.998 1.00 66.38 260 ALA A CA 1
ATOM 2018 C C . ALA A 1 260 ? -7.483 -13.529 -17.498 1.00 66.38 260 ALA A C 1
ATOM 2020 O O . ALA A 1 260 ? -8.569 -12.952 -17.574 1.00 66.38 260 ALA A O 1
ATOM 2021 N N . ASN A 1 261 ? -6.339 -12.919 -17.827 1.00 58.09 261 ASN A N 1
ATOM 2022 C CA . ASN A 1 261 ? -6.248 -11.490 -18.112 1.00 58.09 261 ASN A CA 1
ATOM 2023 C C . ASN A 1 261 ? -5.823 -11.210 -19.563 1.00 58.09 261 ASN A C 1
ATOM 2025 O O . ASN A 1 261 ? -4.646 -11.269 -19.894 1.00 58.09 261 ASN A O 1
ATOM 2029 N N . GLU A 1 262 ? -6.775 -10.820 -20.417 1.00 67.25 262 GLU A N 1
ATOM 2030 C CA . GLU A 1 262 ? -6.527 -10.519 -21.841 1.00 67.25 262 GLU A CA 1
ATOM 2031 C C . GLU A 1 262 ? -5.570 -9.330 -22.087 1.00 67.25 262 GLU A C 1
ATOM 2033 O O . GLU A 1 262 ? -5.078 -9.139 -23.207 1.00 67.25 262 GLU A O 1
ATOM 2038 N N . TRP A 1 263 ? -5.322 -8.489 -21.072 1.00 63.16 263 TRP A N 1
ATOM 2039 C CA . TRP A 1 263 ? -4.346 -7.402 -21.171 1.00 63.16 263 TRP A CA 1
ATOM 2040 C C . TRP A 1 263 ? -2.906 -7.911 -21.118 1.00 63.16 263 TRP A C 1
ATOM 2042 O O . TRP A 1 263 ? -2.043 -7.360 -21.812 1.00 63.16 263 TRP A O 1
ATOM 2052 N N . VAL A 1 264 ? -2.659 -8.937 -20.305 1.00 49.75 264 VAL A N 1
ATOM 2053 C CA . VAL A 1 264 ? -1.333 -9.498 -20.028 1.00 49.75 264 VAL A CA 1
ATOM 2054 C C . VAL A 1 264 ? -0.864 -10.303 -21.230 1.00 49.75 264 VAL A C 1
ATOM 2056 O O . VAL A 1 264 ? 0.129 -9.848 -21.853 1.00 49.75 264 VAL A O 1
#

Radius of gyration: 19.81 Å; Cα contacts (8 Å, |Δi|>4): 353; chains: 1; bounding box: 51×51×55 Å

Sequence (264 aa):
MPQDLRHHLESFVEMTDFSDSVAFDGACAGVNAIIVAWNEEPRLVLDAQLMLLRAAERAGIKRFHAVSWNTDWEHMPLGVIESYDAMICFARQALLTSPIKPLYTFCGVLAKTLFGVPGAGSLEGDASLWVRKEGGERVVNLIGAGKTPTPFSTEEDVAEFTVALTTSDGAENDLKETYEQLRGSKCHINHIMDVATCKQMIEQAREDAIGTGELHKRFKNIVGLVYAVFLDEGCYNIEPVDAEKFPDVPRTTLKEYILANEWV

InterPro domains:
  IPR036291 NAD(P)-binding domain superfamily [SSF51735] (14-178)

Foldseek 3Di:
DDPVVCVVDPDDQDDPDLPRLVSLLVVLAPDQAEAQPDDLDLSNLAVSLVSSLVSNVVSVHQFYAGPAAAFPCCPPDDPLQPSCNSVNNRQVCCVVPPPRNHDHDYQFAEPCLQQQPPPNALQHDPLHQWDQDPPGDIDGAAEAPPPADGGYAYPQLSVLVSVCVRPDDDDDDADPDPPPPDDDDDDDDDYDYYLVVLVVVLVVLCVVCVVVVNCVVCVSVSSSSSSSSCSNVNSSVDHPDCVVVPVPRDGQDPVNVVVVDPSD

Organism: Cochliobolus sativus (NCBI:txid45130)

pLDDT: mean 75.38, std 16.8, range [27.61, 97.56]